Protein AF-0000000067926222 (afdb_homodimer)

Solvent-accessible surface area (backbone atoms only — not comparable to full-atom values): 12318 Å² total; per-residue (Å²): 125,58,79,49,46,72,75,49,50,73,70,34,47,53,42,50,49,52,42,51,52,51,22,50,51,43,49,44,49,51,50,52,52,50,48,45,52,52,56,71,64,53,84,52,66,70,44,55,55,51,48,37,50,48,46,52,51,50,50,52,51,51,60,65,52,65,48,90,44,66,83,38,38,52,60,31,52,25,52,35,35,74,71,66,44,40,59,73,77,63,50,68,73,45,55,70,68,57,55,48,52,22,50,51,50,44,54,58,52,72,74,95,125,58,79,50,46,72,74,49,50,75,71,33,47,51,41,50,50,53,41,50,53,51,21,50,50,45,50,45,50,51,49,51,53,49,48,46,51,53,57,71,65,52,83,52,67,68,46,55,55,52,50,39,49,48,46,52,50,50,51,51,50,50,59,65,54,66,48,93,43,67,81,39,38,55,60,32,51,25,50,32,35,72,73,67,44,39,60,72,77,64,50,68,75,43,54,69,70,58,54,48,52,24,51,51,50,42,56,57,52,70,72,96

Sequence (224 aa):
MSSNESRWSPSEKKIARRAFDAALEMALGKTMAELKSKTGAMTAPSDLWEIEDYLRQQRRKIDQLFDYRYSQLIVVFGALIQEGYLDESQLSGLSDDKRAEIRHFLAWHAEAMSSNESRWSPSEKKIARRAFDAALEMALGKTMAELKSKTGAMTAPSDLWEIEDYLRQQRRKIDQLFDYRYSQLIVVFGALIQEGYLDESQLSGLSDDKRAEIRHFLAWHAEA

pLDDT: mean 94.14, std 8.54, range [50.81, 98.69]

InterPro domains:
  IPR041601 Fluorescence recovery protein [PF18032] (8-103)
  IPR053747 Fluorescence Recovery Regulator [G3DSA:6.10.140.1840] (1-107)

Structure (mmCIF, N/CA/C/O backbone):
data_AF-0000000067926222-model_v1
#
loop_
_entity.id
_entity.type
_entity.pdbx_description
1 polymer 'Fluorescence recovery protein (RFP)'
#
loop_
_atom_site.group_PDB
_atom_site.id
_atom_site.type_symbol
_atom_site.label_atom_id
_atom_site.label_alt_id
_atom_site.label_comp_id
_atom_site.label_asym_id
_atom_site.label_entity_id
_atom_site.label_seq_id
_atom_site.pdbx_PDB_ins_code
_atom_site.Cartn_x
_atom_site.Cartn_y
_atom_site.Cartn_z
_atom_site.occupancy
_atom_site.B_iso_or_equiv
_atom_site.auth_seq_id
_atom_site.auth_comp_id
_atom_site.auth_asym_id
_atom_site.auth_atom_id
_atom_site.pdbx_PDB_model_num
ATOM 1 N N . MET A 1 1 ? -12.344 -36.594 -3.92 1 50.81 1 MET A N 1
ATOM 2 C CA . MET A 1 1 ? -11.578 -35.969 -4.98 1 50.81 1 MET A CA 1
ATOM 3 C C . MET A 1 1 ? -12.492 -35.344 -6.016 1 50.81 1 MET A C 1
ATOM 5 O O . MET A 1 1 ? -13.406 -35.969 -6.527 1 50.81 1 MET A O 1
ATOM 9 N N . SER A 1 2 ? -12.484 -33.906 -6.047 1 62.31 2 SER A N 1
ATOM 10 C CA . SER A 1 2 ? -13.398 -33.281 -6.996 1 62.31 2 SER A CA 1
ATOM 11 C C . SER A 1 2 ? -13.109 -33.75 -8.422 1 62.31 2 SER A C 1
ATOM 13 O O . SER A 1 2 ? -12.008 -34.188 -8.727 1 62.31 2 SER A O 1
ATOM 15 N N . SER A 1 3 ? -14.117 -33.906 -9.133 1 69.56 3 SER A N 1
ATOM 16 C CA . SER A 1 3 ? -14.062 -34.344 -10.531 1 69.56 3 SER A CA 1
ATOM 17 C C . SER A 1 3 ? -12.867 -33.719 -11.25 1 69.56 3 SER A C 1
ATOM 19 O O . SER A 1 3 ? -12.211 -34.375 -12.062 1 69.56 3 SER A O 1
ATOM 21 N N . ASN A 1 4 ? -12.469 -32.562 -10.953 1 74.69 4 ASN A N 1
ATOM 22 C CA . ASN A 1 4 ? -11.328 -31.906 -11.586 1 74.69 4 ASN A CA 1
ATOM 23 C C . ASN A 1 4 ? -10.008 -32.469 -11.062 1 74.69 4 ASN A C 1
ATOM 25 O O . ASN A 1 4 ? -9.031 -32.562 -11.812 1 74.69 4 ASN A O 1
ATOM 29 N N . GLU A 1 5 ? -10.023 -32.906 -9.852 1 81.19 5 GLU A N 1
ATOM 30 C CA . GLU A 1 5 ? -8.82 -33.469 -9.242 1 81.19 5 GLU A CA 1
ATOM 31 C C . GLU A 1 5 ? -8.461 -34.812 -9.867 1 81.19 5 GLU A C 1
ATOM 33 O O . GLU A 1 5 ? -7.285 -35.156 -9.93 1 81.19 5 GLU A O 1
ATOM 38 N N . SER A 1 6 ? -9.492 -35.469 -10.305 1 82.38 6 SER A N 1
ATOM 39 C CA . SER A 1 6 ? -9.281 -36.781 -10.891 1 82.38 6 SER A CA 1
ATOM 40 C C . SER A 1 6 ? -8.531 -36.688 -12.219 1 82.38 6 SER A C 1
ATOM 42 O O . SER A 1 6 ? -7.918 -37.656 -12.664 1 82.38 6 SER A O 1
ATOM 44 N N . ARG A 1 7 ? -8.43 -35.5 -12.711 1 89.12 7 ARG A N 1
ATOM 45 C CA . ARG A 1 7 ? -7.781 -35.281 -14 1 89.12 7 ARG A CA 1
ATOM 46 C C . ARG A 1 7 ? -6.273 -35.156 -13.836 1 89.12 7 ARG A C 1
ATOM 48 O O . ARG A 1 7 ? -5.531 -35.188 -14.82 1 89.12 7 ARG A O 1
ATOM 55 N N . TRP A 1 8 ? -5.824 -35.156 -12.609 1 95.44 8 TRP A N 1
ATOM 56 C CA . TRP A 1 8 ? -4.406 -34.938 -12.344 1 95.44 8 TRP A CA 1
ATOM 57 C C . TRP A 1 8 ? -3.793 -36.125 -11.625 1 95.44 8 TRP A C 1
ATOM 59 O O . TRP A 1 8 ? -4.191 -36.438 -10.5 1 95.44 8 TRP A O 1
ATOM 69 N N . SER A 1 9 ? -2.799 -36.781 -12.258 1 95.5 9 SER A N 1
ATOM 70 C CA . SER A 1 9 ? -2.092 -37.875 -11.625 1 95.5 9 SER A CA 1
ATOM 71 C C . SER A 1 9 ? -1.199 -37.375 -10.492 1 95.5 9 SER A C 1
ATOM 73 O O . SER A 1 9 ? -0.903 -36.188 -10.398 1 95.5 9 SER A O 1
ATOM 75 N N . PRO A 1 10 ? -0.801 -38.281 -9.594 1 96.31 10 PRO A N 1
ATOM 76 C CA . PRO A 1 10 ? 0.088 -37.875 -8.508 1 96.31 10 PRO A CA 1
ATOM 77 C C . PRO A 1 10 ? 1.363 -37.219 -9.016 1 96.31 10 PRO A C 1
ATOM 79 O O . PRO A 1 10 ? 1.816 -36.219 -8.438 1 96.31 10 PRO A O 1
ATOM 82 N N . SER A 1 11 ? 1.91 -37.781 -10.07 1 96.81 11 SER A N 1
ATOM 83 C CA . SER A 1 11 ? 3.121 -37.219 -10.641 1 96.81 11 SER A CA 1
ATOM 84 C C . SER A 1 11 ? 2.857 -35.812 -11.195 1 96.81 11 SER A C 1
ATOM 86 O O . SER A 1 11 ? 3.67 -34.906 -11.016 1 96.81 11 SER A O 1
ATOM 88 N N . GLU A 1 12 ? 1.719 -35.594 -11.82 1 97.75 12 GLU A N 1
ATOM 89 C CA . GLU A 1 12 ? 1.367 -34.281 -12.375 1 97.75 12 GLU A CA 1
ATOM 90 C C . GLU A 1 12 ? 1.116 -33.25 -11.273 1 97.75 12 GLU A C 1
ATOM 92 O O . GLU A 1 12 ? 1.479 -32.094 -11.406 1 97.75 12 GLU A O 1
ATOM 97 N N . LYS A 1 13 ? 0.512 -33.719 -10.242 1 97 13 LYS A N 1
ATOM 98 C CA . LYS A 1 13 ? 0.27 -32.844 -9.109 1 97 13 LYS A CA 1
ATOM 99 C C . LYS A 1 13 ? 1.58 -32.312 -8.531 1 97 13 LYS A C 1
ATOM 101 O O . LYS A 1 13 ? 1.68 -31.125 -8.188 1 97 13 LYS A O 1
ATOM 106 N N . LYS A 1 14 ? 2.531 -33.156 -8.461 1 97.62 14 LYS A N 1
ATOM 107 C CA . LYS A 1 14 ? 3.84 -32.75 -7.949 1 97.62 14 LYS A CA 1
ATOM 108 C C . LYS A 1 14 ? 4.5 -31.719 -8.859 1 97.62 14 LYS A C 1
ATOM 110 O O . LYS A 1 14 ? 5.051 -30.734 -8.391 1 97.62 14 LYS A O 1
ATOM 115 N N . ILE A 1 15 ? 4.41 -31.953 -10.102 1 97.81 15 ILE A N 1
ATOM 116 C CA . ILE A 1 15 ? 4.988 -31.047 -11.086 1 97.81 15 ILE A CA 1
ATOM 117 C C . ILE A 1 15 ? 4.266 -29.688 -11.031 1 97.81 15 ILE A C 1
ATOM 119 O O . ILE A 1 15 ? 4.902 -28.641 -11.039 1 97.81 15 ILE A O 1
ATOM 123 N N . ALA A 1 16 ? 2.936 -29.766 -11.016 1 97.81 16 ALA A N 1
ATOM 124 C CA . ALA A 1 16 ? 2.125 -28.547 -10.984 1 97.81 16 ALA A CA 1
ATOM 125 C C . ALA A 1 16 ? 2.451 -27.703 -9.766 1 97.81 16 ALA A C 1
ATOM 127 O O . ALA A 1 16 ? 2.635 -26.484 -9.875 1 97.81 16 ALA A O 1
ATOM 128 N N . ARG A 1 17 ? 2.506 -28.375 -8.641 1 98 17 ARG A N 1
ATOM 129 C CA . ARG A 1 17 ? 2.805 -27.672 -7.395 1 98 17 ARG A CA 1
ATOM 130 C C . ARG A 1 17 ? 4.18 -27.016 -7.449 1 98 17 ARG A C 1
ATOM 132 O O . ARG A 1 17 ? 4.336 -25.859 -7.074 1 98 17 ARG A O 1
ATOM 139 N N . ARG A 1 18 ? 5.156 -27.734 -7.902 1 98.19 18 ARG A N 1
ATOM 140 C CA . ARG A 1 18 ? 6.512 -27.203 -8.008 1 98.19 18 ARG A CA 1
ATOM 141 C C . ARG A 1 18 ? 6.555 -25.984 -8.93 1 98.19 18 ARG A C 1
ATOM 143 O O . ARG A 1 18 ? 7.168 -24.969 -8.602 1 98.19 18 ARG A O 1
ATOM 150 N N . ALA A 1 19 ? 5.891 -26.109 -10.055 1 98.5 19 ALA A N 1
ATOM 151 C CA . ALA A 1 19 ? 5.855 -25.016 -11.023 1 98.5 19 ALA A CA 1
ATOM 152 C C . ALA A 1 19 ? 5.141 -23.797 -10.445 1 98.5 19 ALA A C 1
ATOM 154 O O . ALA A 1 19 ? 5.602 -22.672 -10.602 1 98.5 19 ALA A O 1
ATOM 155 N N . PHE A 1 20 ? 4.035 -24.109 -9.781 1 98.56 20 PHE A N 1
ATOM 156 C CA . PHE A 1 20 ? 3.242 -23.062 -9.141 1 98.56 20 PHE A CA 1
ATOM 157 C C . PHE A 1 20 ? 4.066 -22.312 -8.109 1 98.56 20 PHE A C 1
ATOM 159 O O . PHE A 1 20 ? 4.156 -21.094 -8.141 1 98.56 20 PHE A O 1
ATOM 166 N N . ASP A 1 21 ? 4.723 -23.031 -7.254 1 98.19 21 ASP A N 1
ATOM 167 C CA . ASP A 1 21 ? 5.504 -22.438 -6.172 1 98.19 21 ASP A CA 1
ATOM 168 C C . ASP A 1 21 ? 6.691 -21.656 -6.719 1 98.19 21 ASP A C 1
ATOM 170 O O . ASP A 1 21 ? 7 -20.562 -6.223 1 98.19 21 ASP A O 1
ATOM 174 N N . ALA A 1 22 ? 7.289 -22.188 -7.695 1 98.19 22 ALA A N 1
ATOM 175 C CA . ALA A 1 22 ? 8.43 -21.516 -8.305 1 98.19 22 ALA A CA 1
ATOM 176 C C . ALA A 1 22 ? 8.008 -20.219 -8.969 1 98.19 22 ALA A C 1
ATOM 178 O O . ALA A 1 22 ? 8.719 -19.203 -8.883 1 98.19 22 ALA A O 1
ATOM 179 N N . ALA A 1 23 ? 6.883 -20.266 -9.625 1 98.69 23 ALA A N 1
ATOM 180 C CA . ALA A 1 23 ? 6.363 -19.062 -10.266 1 98.69 23 ALA A CA 1
ATOM 181 C C . ALA A 1 23 ? 6.02 -17.984 -9.234 1 98.69 23 ALA A C 1
ATOM 183 O O . ALA A 1 23 ? 6.273 -16.797 -9.453 1 98.69 23 ALA A O 1
ATOM 184 N N . LEU A 1 24 ? 5.438 -18.406 -8.172 1 98.31 24 LEU A N 1
ATOM 185 C CA . LEU A 1 24 ? 5.102 -17.469 -7.105 1 98.31 24 LEU A CA 1
ATOM 186 C C . LEU A 1 24 ? 6.355 -16.828 -6.535 1 98.31 24 LEU A C 1
ATOM 188 O O . LEU A 1 24 ? 6.395 -15.609 -6.332 1 98.31 24 LEU A O 1
ATOM 192 N N . GLU A 1 25 ? 7.352 -17.641 -6.324 1 97.12 25 GLU A N 1
ATOM 193 C CA . GLU A 1 25 ? 8.625 -17.125 -5.828 1 97.12 25 GLU A CA 1
ATOM 194 C C . GLU A 1 25 ? 9.219 -16.109 -6.805 1 97.12 25 GLU A C 1
ATOM 196 O O . GLU A 1 25 ? 9.75 -15.078 -6.391 1 97.12 25 GLU A O 1
ATOM 201 N N . MET A 1 26 ? 9.109 -16.453 -7.984 1 97.81 26 MET A N 1
ATOM 202 C CA . MET A 1 26 ? 9.617 -15.547 -9.016 1 97.81 26 MET A CA 1
ATOM 203 C C . MET A 1 26 ? 8.836 -14.234 -9.023 1 97.81 26 MET A C 1
ATOM 205 O O . MET A 1 26 ? 9.422 -13.156 -9.07 1 97.81 26 MET A O 1
ATOM 209 N N . ALA A 1 27 ? 7.539 -14.305 -8.984 1 98.25 27 ALA A N 1
ATOM 210 C CA . ALA A 1 27 ? 6.688 -13.117 -8.984 1 98.25 27 ALA A CA 1
ATOM 211 C C . ALA A 1 27 ? 6.988 -12.219 -7.789 1 98.25 27 ALA A C 1
ATOM 213 O O . ALA A 1 27 ? 7.137 -11.008 -7.941 1 98.25 27 ALA A O 1
ATOM 214 N N . LEU A 1 28 ? 7.141 -12.797 -6.648 1 98.19 28 LEU A N 1
ATOM 215 C CA . LEU A 1 28 ? 7.43 -12.055 -5.43 1 98.19 28 LEU A CA 1
ATOM 216 C C . LEU A 1 28 ? 8.836 -11.469 -5.469 1 98.19 28 LEU A C 1
ATOM 218 O O . LEU A 1 28 ? 9.062 -10.344 -5.02 1 98.19 28 LEU A O 1
ATOM 222 N N . GLY A 1 29 ? 9.727 -12.281 -5.988 1 97 29 GLY A N 1
ATOM 223 C CA . GLY A 1 29 ? 11.078 -11.773 -6.152 1 97 29 GLY A CA 1
ATOM 224 C C . GLY A 1 29 ? 11.148 -10.555 -7.047 1 97 29 GLY A C 1
ATOM 225 O O . GLY A 1 29 ? 11.844 -9.578 -6.727 1 97 29 GLY A O 1
ATOM 226 N N . LYS A 1 30 ? 10.445 -10.617 -8.117 1 97.5 30 LYS A N 1
ATOM 227 C CA . LYS A 1 30 ? 10.398 -9.477 -9.031 1 97.5 30 LYS A CA 1
ATOM 228 C C . LYS A 1 30 ? 9.773 -8.258 -8.352 1 97.5 30 LYS A C 1
ATOM 230 O O . LYS A 1 30 ? 10.242 -7.133 -8.531 1 97.5 30 LYS A O 1
ATOM 235 N N . THR A 1 31 ? 8.766 -8.5 -7.629 1 98.19 31 THR A N 1
ATOM 236 C CA . THR A 1 31 ? 8.102 -7.422 -6.902 1 98.19 31 THR A CA 1
ATOM 237 C C . THR A 1 31 ? 9.047 -6.789 -5.891 1 98.19 31 THR A C 1
ATOM 239 O O . THR A 1 31 ? 9.125 -5.562 -5.781 1 98.19 31 THR A O 1
ATOM 242 N N . MET A 1 32 ? 9.789 -7.59 -5.176 1 98 32 MET A N 1
ATOM 243 C CA . MET A 1 32 ? 10.75 -7.094 -4.191 1 98 32 MET A CA 1
ATOM 244 C C . MET A 1 32 ? 11.844 -6.266 -4.863 1 98 32 MET A C 1
ATOM 246 O O . MET A 1 32 ? 12.211 -5.203 -4.367 1 98 32 MET A O 1
ATOM 250 N N . ALA A 1 33 ? 12.289 -6.762 -5.93 1 96.94 33 ALA A N 1
ATOM 251 C CA . ALA A 1 33 ? 13.336 -6.047 -6.656 1 96.94 33 ALA A CA 1
ATOM 252 C C . ALA A 1 33 ? 12.844 -4.684 -7.137 1 96.94 33 ALA A C 1
ATOM 254 O O . ALA A 1 33 ? 13.539 -3.68 -7 1 96.94 33 ALA A O 1
ATOM 255 N N . GLU A 1 34 ? 11.656 -4.691 -7.676 1 97.75 34 GLU A N 1
ATOM 256 C CA . GLU A 1 34 ? 11.086 -3.438 -8.164 1 97.75 34 GLU A CA 1
ATOM 257 C C . GLU A 1 34 ? 10.828 -2.467 -7.016 1 97.75 34 GLU A C 1
ATOM 259 O O . GLU A 1 34 ? 11.055 -1.262 -7.152 1 97.75 34 GLU A O 1
ATOM 264 N N . LEU A 1 35 ? 10.328 -2.945 -5.918 1 98.31 35 LEU A N 1
ATOM 265 C CA . LEU A 1 35 ? 10.133 -2.102 -4.742 1 98.31 35 LEU A CA 1
ATOM 266 C C . LEU A 1 35 ? 11.445 -1.46 -4.309 1 98.31 35 LEU A C 1
ATOM 268 O O . LEU A 1 35 ? 11.484 -0.26 -4.027 1 98.31 35 LEU A O 1
ATOM 272 N N . LYS A 1 36 ? 12.453 -2.246 -4.25 1 96.88 36 LYS A N 1
ATOM 273 C CA . LYS A 1 36 ? 13.766 -1.723 -3.857 1 96.88 36 LYS A CA 1
ATOM 274 C C . LYS A 1 36 ? 14.227 -0.635 -4.82 1 96.88 36 LYS A C 1
ATOM 276 O O . LYS A 1 36 ? 14.734 0.406 -4.391 1 96.88 36 LYS A O 1
ATOM 281 N N . SER A 1 37 ? 14.039 -0.907 -6.023 1 97.44 37 SER A N 1
ATOM 282 C CA . SER A 1 37 ? 14.422 0.07 -7.039 1 97.44 37 SER A CA 1
ATOM 283 C C . SER A 1 37 ? 13.641 1.368 -6.879 1 97.44 37 SER A C 1
ATOM 285 O O . SER A 1 37 ? 14.219 2.455 -6.871 1 97.44 37 SER A O 1
ATOM 287 N N . LYS A 1 38 ? 12.352 1.229 -6.754 1 97.5 38 LYS A N 1
ATOM 288 C CA . LYS A 1 38 ? 11.484 2.4 -6.617 1 97.5 38 LYS A CA 1
ATOM 289 C C . LYS A 1 38 ? 11.82 3.184 -5.352 1 97.5 38 LYS A C 1
ATOM 291 O O . LYS A 1 38 ? 11.883 4.414 -5.375 1 97.5 38 LYS A O 1
ATOM 296 N N . THR A 1 39 ? 11.969 2.467 -4.242 1 97.69 39 THR A N 1
ATOM 297 C CA . THR A 1 39 ? 12.289 3.119 -2.979 1 97.69 39 THR A CA 1
ATOM 298 C C . THR A 1 39 ? 13.648 3.801 -3.055 1 97.69 39 THR A C 1
ATOM 300 O O . THR A 1 39 ? 13.844 4.883 -2.494 1 97.69 39 THR A O 1
ATOM 303 N N . GLY A 1 40 ? 14.602 3.188 -3.691 1 95.81 40 GLY A N 1
ATOM 304 C CA . GLY A 1 40 ? 15.922 3.775 -3.865 1 95.81 40 GLY A CA 1
ATOM 305 C C . GLY A 1 40 ? 15.906 5.051 -4.684 1 95.81 40 GLY A C 1
ATOM 306 O O . GLY A 1 40 ? 16.734 5.941 -4.473 1 95.81 40 GLY A O 1
ATOM 307 N N . ALA A 1 41 ? 14.953 5.188 -5.566 1 96 41 ALA A N 1
ATOM 308 C CA . ALA A 1 41 ? 14.883 6.324 -6.477 1 96 41 ALA A CA 1
ATOM 309 C C . ALA A 1 41 ? 13.969 7.414 -5.918 1 96 41 ALA A C 1
ATOM 311 O O . ALA A 1 41 ? 13.852 8.492 -6.504 1 96 41 ALA A O 1
ATOM 312 N N . MET A 1 42 ? 13.383 7.078 -4.848 1 96.38 42 MET A N 1
ATOM 313 C CA . MET A 1 42 ? 12.398 7.988 -4.254 1 96.38 42 MET A CA 1
ATOM 314 C C . MET A 1 42 ? 13.047 9.32 -3.9 1 96.38 42 MET A C 1
ATOM 316 O O . MET A 1 42 ? 14.102 9.359 -3.262 1 96.38 42 MET A O 1
ATOM 320 N N . THR A 1 43 ? 12.383 10.508 -4.367 1 93.62 43 THR A N 1
ATOM 321 C CA . THR A 1 43 ? 12.938 11.828 -4.086 1 93.62 43 THR A CA 1
ATOM 322 C C . THR A 1 43 ? 11.867 12.742 -3.49 1 93.62 43 THR A C 1
ATOM 324 O O . THR A 1 43 ? 12.188 13.766 -2.879 1 93.62 43 THR A O 1
ATOM 327 N N . ALA A 1 44 ? 10.586 12.336 -3.752 1 93.75 44 ALA A N 1
ATOM 328 C CA . ALA A 1 44 ? 9.508 13.203 -3.299 1 93.75 44 ALA A CA 1
ATOM 329 C C . ALA A 1 44 ? 8.406 12.398 -2.609 1 93.75 44 ALA A C 1
ATOM 331 O O . ALA A 1 44 ? 8.266 11.195 -2.852 1 93.75 44 ALA A O 1
ATOM 332 N N . PRO A 1 45 ? 7.559 13.023 -1.84 1 89.88 45 PRO A N 1
ATOM 333 C CA . PRO A 1 45 ? 6.465 12.344 -1.139 1 89.88 45 PRO A CA 1
ATOM 334 C C . PRO A 1 45 ? 5.465 11.703 -2.092 1 89.88 45 PRO A C 1
ATOM 336 O O . PRO A 1 45 ? 4.832 10.695 -1.743 1 89.88 45 PRO A O 1
ATOM 339 N N . SER A 1 46 ? 5.32 12.32 -3.215 1 93.12 46 SER A N 1
ATOM 340 C CA . SER A 1 46 ? 4.418 11.727 -4.195 1 93.12 46 SER A CA 1
ATOM 341 C C . SER A 1 46 ? 4.852 10.305 -4.551 1 93.12 46 SER A C 1
ATOM 343 O O . SER A 1 46 ? 4.016 9.453 -4.844 1 93.12 46 SER A O 1
ATOM 345 N N . ASP A 1 47 ? 6.117 10.047 -4.449 1 96.12 47 ASP A N 1
ATOM 346 C CA . ASP A 1 47 ? 6.652 8.719 -4.742 1 96.12 47 ASP A CA 1
ATOM 347 C C . ASP A 1 47 ? 6.152 7.691 -3.732 1 96.12 47 ASP A C 1
ATOM 349 O O . ASP A 1 47 ? 5.945 6.527 -4.078 1 96.12 47 ASP A O 1
ATOM 353 N N . LEU A 1 48 ? 5.875 8.164 -2.531 1 96.81 48 LEU A N 1
ATOM 354 C CA . LEU A 1 48 ? 5.395 7.277 -1.48 1 96.81 48 LEU A CA 1
ATOM 355 C C . LEU A 1 48 ? 4.086 6.609 -1.889 1 96.81 48 LEU A C 1
ATOM 357 O O . LEU A 1 48 ? 3.938 5.391 -1.767 1 96.81 48 LEU A O 1
ATOM 361 N N . TRP A 1 49 ? 3.234 7.453 -2.514 1 96.5 49 TRP A N 1
ATOM 362 C CA . TRP A 1 49 ? 1.889 6.953 -2.773 1 96.5 49 TRP A CA 1
ATOM 363 C C . TRP A 1 49 ? 1.846 6.16 -4.074 1 96.5 49 TRP A C 1
ATOM 365 O O . TRP A 1 49 ? 1.056 5.223 -4.211 1 96.5 49 TRP A O 1
ATOM 375 N N . GLU A 1 50 ? 2.787 6.535 -4.938 1 97.38 50 GLU A N 1
ATOM 376 C CA . GLU A 1 50 ? 2.941 5.707 -6.129 1 97.38 50 GLU A CA 1
ATOM 377 C C . GLU A 1 50 ? 3.416 4.301 -5.766 1 97.38 50 GLU A C 1
ATOM 379 O O . GLU A 1 50 ? 2.965 3.316 -6.355 1 97.38 50 GLU A O 1
ATOM 384 N N . ILE A 1 51 ? 4.32 4.246 -4.812 1 98.31 51 ILE A N 1
ATOM 385 C CA . ILE A 1 51 ? 4.836 2.961 -4.348 1 98.31 51 ILE A CA 1
ATOM 386 C C . ILE A 1 51 ? 3.721 2.174 -3.664 1 98.31 51 ILE A C 1
ATOM 388 O O . ILE A 1 51 ? 3.566 0.972 -3.898 1 98.31 51 ILE A O 1
ATOM 392 N N . GLU A 1 52 ? 2.975 2.807 -2.807 1 98.19 52 GLU A N 1
ATOM 393 C CA . GLU A 1 52 ? 1.844 2.137 -2.172 1 98.19 52 GLU A CA 1
ATOM 394 C C . GLU A 1 52 ? 0.874 1.586 -3.213 1 98.19 52 GLU A C 1
ATOM 396 O O . GLU A 1 52 ? 0.42 0.445 -3.105 1 98.19 52 GLU A O 1
ATOM 401 N N . ASP A 1 53 ? 0.566 2.418 -4.203 1 97.69 53 ASP A N 1
ATOM 402 C CA . ASP A 1 53 ? -0.327 2.002 -5.281 1 97.69 53 ASP A CA 1
ATOM 403 C C . ASP A 1 53 ? 0.241 0.797 -6.027 1 97.69 53 ASP A C 1
ATOM 405 O O . ASP A 1 53 ? -0.489 -0.145 -6.344 1 97.69 53 ASP A O 1
ATOM 409 N N . TYR A 1 54 ? 1.464 0.923 -6.32 1 98.44 54 TYR A N 1
ATOM 410 C CA . TYR A 1 54 ? 2.15 -0.167 -7.004 1 98.44 54 TYR A CA 1
ATOM 411 C C . TYR A 1 54 ? 2.02 -1.469 -6.219 1 98.44 54 TYR A C 1
ATOM 413 O O . TYR A 1 54 ? 1.647 -2.502 -6.781 1 98.44 54 TYR A O 1
ATOM 421 N N . LEU A 1 55 ? 2.346 -1.429 -4.969 1 98.38 55 LEU A N 1
ATOM 422 C CA . LEU A 1 55 ? 2.295 -2.633 -4.145 1 98.38 55 LEU A CA 1
ATOM 423 C C . LEU A 1 55 ? 0.872 -3.17 -4.055 1 98.38 55 LEU A C 1
ATOM 425 O O . LEU A 1 55 ? 0.658 -4.383 -4.105 1 98.38 55 LEU A O 1
ATOM 429 N N . ARG A 1 56 ? -0.096 -2.307 -3.938 1 97.81 56 ARG A N 1
ATOM 430 C CA . ARG A 1 56 ? -1.497 -2.715 -3.902 1 97.81 56 ARG A CA 1
ATOM 431 C C . ARG A 1 56 ? -1.886 -3.449 -5.18 1 97.81 56 ARG A C 1
ATOM 433 O O . ARG A 1 56 ? -2.541 -4.492 -5.125 1 97.81 56 ARG A O 1
ATOM 440 N N . GLN A 1 57 ? -1.456 -2.861 -6.281 1 98.12 57 GLN A N 1
ATOM 441 C CA . GLN A 1 57 ? -1.745 -3.482 -7.57 1 98.12 57 GLN A CA 1
ATOM 442 C C . GLN A 1 57 ? -1.061 -4.84 -7.691 1 98.12 57 GLN A C 1
ATOM 444 O O . GLN A 1 57 ? -1.664 -5.805 -8.164 1 98.12 57 GLN A O 1
ATOM 449 N N . GLN A 1 58 ? 0.196 -4.852 -7.273 1 97.75 58 GLN A N 1
ATOM 450 C CA . GLN A 1 58 ? 0.919 -6.117 -7.348 1 97.75 58 GLN A CA 1
ATOM 451 C C . GLN A 1 58 ? 0.27 -7.176 -6.465 1 97.75 58 GLN A C 1
ATOM 453 O O . GLN A 1 58 ? 0.153 -8.336 -6.859 1 97.75 58 GLN A O 1
ATOM 458 N N . ARG A 1 59 ? -0.168 -6.809 -5.324 1 97.19 59 ARG A N 1
ATOM 459 C CA . ARG A 1 59 ? -0.846 -7.75 -4.434 1 97.19 59 ARG A CA 1
ATOM 460 C C . ARG A 1 59 ? -2.107 -8.305 -5.086 1 97.19 59 ARG A C 1
ATOM 462 O O . ARG A 1 59 ? -2.336 -9.516 -5.074 1 97.19 59 ARG A O 1
ATOM 469 N N . ARG A 1 60 ? -2.904 -7.438 -5.676 1 97.19 60 ARG A N 1
ATOM 470 C CA . ARG A 1 60 ? -4.125 -7.855 -6.359 1 97.19 60 ARG A CA 1
ATOM 471 C C . ARG A 1 60 ? -3.807 -8.797 -7.52 1 97.19 60 ARG A C 1
ATOM 473 O O . ARG A 1 60 ? -4.449 -9.836 -7.676 1 97.19 60 ARG A O 1
ATOM 480 N N . LYS A 1 61 ? -2.873 -8.391 -8.312 1 97.69 61 LYS A N 1
ATOM 481 C CA . LYS A 1 61 ? -2.473 -9.195 -9.461 1 97.69 61 LYS A CA 1
ATOM 482 C C . LYS A 1 61 ? -2.027 -10.586 -9.039 1 97.69 61 LYS A C 1
ATOM 484 O O . LYS A 1 61 ? -2.451 -11.586 -9.625 1 97.69 61 LYS A O 1
ATOM 489 N N . ILE A 1 62 ? -1.171 -10.664 -8.039 1 97.62 62 ILE A N 1
ATOM 490 C CA . ILE A 1 62 ? -0.637 -11.938 -7.57 1 97.62 62 ILE A CA 1
ATOM 491 C C . ILE A 1 62 ? -1.764 -12.781 -6.984 1 97.62 62 ILE A C 1
ATOM 493 O O . ILE A 1 62 ? -1.869 -13.977 -7.281 1 97.62 62 ILE A O 1
ATOM 497 N N . ASP A 1 63 ? -2.674 -12.172 -6.262 1 96.12 63 ASP A N 1
ATOM 498 C CA . ASP A 1 63 ? -3.822 -12.875 -5.695 1 96.12 63 ASP A CA 1
ATOM 499 C C . ASP A 1 63 ? -4.707 -13.453 -6.797 1 96.12 63 ASP A C 1
ATOM 501 O O . ASP A 1 63 ? -5.234 -14.555 -6.66 1 96.12 63 ASP A O 1
ATOM 505 N N . GLN A 1 64 ? -4.82 -12.711 -7.762 1 96.5 64 GLN A N 1
ATOM 506 C CA . GLN A 1 64 ? -5.695 -13.109 -8.859 1 96.5 64 GLN A CA 1
ATOM 507 C C . GLN A 1 64 ? -5.055 -14.195 -9.711 1 96.5 64 GLN A C 1
ATOM 509 O O . GLN A 1 64 ? -5.734 -15.125 -10.156 1 96.5 64 GLN A O 1
ATOM 514 N N . LEU A 1 65 ? -3.807 -14.086 -9.867 1 97.44 65 LEU A N 1
ATOM 515 C CA . LEU A 1 65 ? -3.105 -14.977 -10.781 1 97.44 65 LEU A CA 1
ATOM 516 C C . LEU A 1 65 ? -2.885 -16.344 -10.141 1 97.44 65 LEU A C 1
ATOM 518 O O . LEU A 1 65 ? -2.873 -17.359 -10.836 1 97.44 65 LEU A O 1
ATOM 522 N N . PHE A 1 66 ? -2.703 -16.344 -8.844 1 98.06 66 PHE A N 1
ATOM 523 C CA . PHE A 1 66 ? -2.242 -17.578 -8.203 1 98.06 66 PHE A CA 1
ATOM 524 C C . PHE A 1 66 ? -3.387 -18.266 -7.477 1 98.06 66 PHE A C 1
ATOM 526 O O . PHE A 1 66 ? -3.451 -18.25 -6.246 1 98.06 66 PHE A O 1
ATOM 533 N N . ASP A 1 67 ? -4.168 -18.906 -8.266 1 97 67 ASP A N 1
ATOM 534 C CA . ASP A 1 67 ? -5.281 -19.75 -7.809 1 97 67 ASP A CA 1
ATOM 535 C C . ASP A 1 67 ? -4.984 -21.219 -8.023 1 97 67 ASP A C 1
ATOM 537 O O . ASP A 1 67 ? -5.156 -21.75 -9.133 1 97 67 ASP A O 1
ATOM 541 N N . TYR A 1 68 ? -4.68 -21.953 -6.906 1 95.69 68 TYR A N 1
ATOM 542 C CA . TYR A 1 68 ? -4.227 -23.328 -7.082 1 95.69 68 TYR A CA 1
ATOM 543 C C . TYR A 1 68 ? -5.395 -24.297 -7.004 1 95.69 68 TYR A C 1
ATOM 545 O O . TYR A 1 68 ? -5.312 -25.328 -6.324 1 95.69 68 TYR A O 1
ATOM 553 N N . ARG A 1 69 ? -6.508 -24.078 -7.504 1 95.44 69 ARG A N 1
ATOM 554 C CA . ARG A 1 69 ? -7.547 -25.094 -7.707 1 95.44 69 ARG A CA 1
ATOM 555 C C . ARG A 1 69 ? -7.309 -25.859 -9 1 95.44 69 ARG A C 1
ATOM 557 O O . ARG A 1 69 ? -6.965 -25.281 -10.031 1 95.44 69 ARG A O 1
ATOM 564 N N . TYR A 1 70 ? -7.445 -27.141 -8.961 1 94.94 70 TYR A N 1
ATOM 565 C CA . TYR A 1 70 ? -7.125 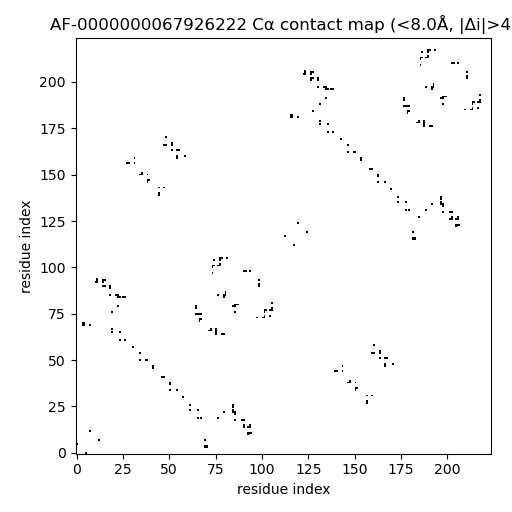-27.984 -10.102 1 94.94 70 TYR A CA 1
ATOM 566 C C . TYR A 1 70 ? -7.961 -27.609 -11.32 1 94.94 70 TYR A C 1
ATOM 568 O O . TYR A 1 70 ? -7.496 -27.703 -12.461 1 94.94 70 TYR A O 1
ATOM 576 N N . SER A 1 71 ? -9.148 -27.125 -11.102 1 93.88 71 SER A N 1
ATOM 577 C CA . SER A 1 71 ? -10.039 -26.75 -12.188 1 93.88 71 SER A CA 1
ATOM 578 C C . SER A 1 71 ? -9.555 -25.484 -12.883 1 93.88 71 SER A C 1
ATOM 580 O O . SER A 1 71 ? -9.984 -25.172 -14 1 93.88 71 SER A O 1
ATOM 582 N N . GLN A 1 72 ? -8.586 -24.766 -12.242 1 95.94 72 GLN A N 1
ATOM 583 C CA . GLN A 1 72 ? -8.141 -23.469 -12.75 1 95.94 72 GLN A CA 1
ATOM 584 C C . GLN A 1 72 ? -6.715 -23.547 -13.281 1 95.94 72 GLN A C 1
ATOM 586 O O . GLN A 1 72 ? -6.25 -22.625 -13.969 1 95.94 72 GLN A O 1
ATOM 591 N N . LEU A 1 73 ? -5.988 -24.609 -13.023 1 97 73 LEU A N 1
ATOM 592 C CA . LEU A 1 73 ? -4.535 -24.656 -13.117 1 97 73 LEU A CA 1
ATOM 593 C C . LEU A 1 73 ? -4.082 -24.484 -14.57 1 97 73 LEU A C 1
ATOM 595 O O . LEU A 1 73 ? -3.039 -23.891 -14.828 1 97 73 LEU A O 1
ATOM 599 N N . ILE A 1 74 ? -4.84 -24.984 -15.445 1 96.25 74 ILE A N 1
ATOM 600 C CA . ILE A 1 74 ? -4.477 -24.859 -16.859 1 96.25 74 ILE A CA 1
ATOM 601 C C . ILE A 1 74 ? -4.453 -23.391 -17.25 1 96.25 74 ILE A C 1
ATOM 603 O O . ILE A 1 74 ? -3.482 -22.922 -17.844 1 96.25 74 ILE A O 1
ATOM 607 N N . VAL A 1 75 ? -5.508 -22.672 -16.906 1 96.12 75 VAL A N 1
ATOM 608 C CA . VAL A 1 75 ? -5.613 -21.25 -17.203 1 96.12 75 VAL A CA 1
ATOM 609 C C . VAL A 1 75 ? -4.555 -20.484 -16.422 1 96.12 75 VAL A C 1
ATOM 611 O O . VAL A 1 75 ? -3.918 -19.578 -16.969 1 96.12 75 VAL A O 1
ATOM 614 N N . VAL A 1 76 ? -4.312 -20.844 -15.164 1 98 76 VAL A N 1
ATOM 615 C CA . VAL A 1 76 ? -3.316 -20.188 -14.32 1 98 76 VAL A CA 1
ATOM 616 C C . VAL A 1 76 ? -1.936 -20.328 -14.953 1 98 76 VAL A C 1
ATOM 618 O O . VAL A 1 76 ? -1.21 -19.344 -15.086 1 98 76 VAL A O 1
ATOM 621 N N . PHE A 1 77 ? -1.623 -21.547 -15.391 1 98.38 77 PHE A N 1
ATOM 622 C CA . PHE A 1 77 ? -0.308 -21.766 -15.977 1 98.38 77 PHE A CA 1
ATOM 623 C C . PHE A 1 77 ? -0.158 -20.969 -17.266 1 98.38 77 PHE A C 1
ATOM 625 O O . PHE A 1 77 ? 0.902 -20.391 -17.531 1 98.38 77 PHE A O 1
ATOM 632 N N . GLY A 1 78 ? -1.23 -20.922 -18.047 1 97.31 78 GLY A N 1
ATOM 633 C CA . GLY A 1 78 ? -1.194 -20.078 -19.234 1 97.31 78 GLY A CA 1
ATOM 634 C C . GLY A 1 78 ? -0.932 -18.625 -18.922 1 97.31 78 GLY A C 1
ATOM 635 O O . GLY A 1 78 ? -0.078 -18 -19.547 1 97.31 78 GLY A O 1
ATOM 636 N N . ALA A 1 79 ? -1.612 -18.109 -17.953 1 97.31 79 ALA A N 1
ATOM 637 C CA . ALA A 1 79 ? -1.475 -16.719 -17.562 1 97.31 79 ALA A CA 1
ATOM 638 C C . ALA A 1 79 ? -0.076 -16.438 -17.016 1 97.31 79 ALA A C 1
ATOM 640 O O . ALA A 1 79 ? 0.509 -15.391 -17.297 1 97.31 79 ALA A O 1
ATOM 641 N N . LEU A 1 80 ? 0.464 -17.344 -16.25 1 98.12 80 LEU A N 1
ATOM 642 C CA . LEU A 1 80 ? 1.782 -17.172 -15.656 1 98.12 80 LEU A CA 1
ATOM 643 C C . LEU A 1 80 ? 2.869 -17.172 -16.719 1 98.12 80 LEU A C 1
ATOM 645 O O . LEU A 1 80 ? 3.863 -16.453 -16.594 1 98.12 80 LEU A O 1
ATOM 649 N N . ILE A 1 81 ? 2.645 -17.953 -17.719 1 97.88 81 ILE A N 1
ATOM 650 C CA . ILE A 1 81 ? 3.584 -17.953 -18.844 1 97.88 81 ILE A CA 1
ATOM 651 C C . ILE A 1 81 ? 3.508 -16.625 -19.578 1 97.88 81 ILE A C 1
ATOM 653 O O . ILE A 1 81 ? 4.539 -16.031 -19.906 1 97.88 81 ILE A O 1
ATOM 657 N N . GLN A 1 82 ? 2.32 -16.172 -19.766 1 95.94 82 GLN A N 1
ATOM 658 C CA . GLN A 1 82 ? 2.123 -14.891 -20.453 1 95.94 82 GLN A CA 1
ATOM 659 C C . GLN A 1 82 ? 2.787 -13.75 -19.688 1 95.94 82 GLN A C 1
ATOM 661 O O . GLN A 1 82 ? 3.377 -12.852 -20.297 1 95.94 82 GLN A O 1
ATOM 666 N N . GLU A 1 83 ? 2.775 -13.812 -18.391 1 96.25 83 GLU A N 1
ATOM 667 C CA . GLU A 1 83 ? 3.324 -12.766 -17.547 1 96.25 83 GLU A CA 1
ATOM 668 C C . GLU A 1 83 ? 4.832 -12.93 -17.375 1 96.25 83 GLU A C 1
ATOM 670 O O . GLU A 1 83 ? 5.488 -12.07 -16.781 1 96.25 83 GLU A O 1
ATOM 675 N N . GLY A 1 84 ? 5.34 -14.039 -17.766 1 96.44 84 GLY A N 1
ATOM 676 C CA . GLY A 1 84 ? 6.773 -14.273 -17.734 1 96.44 84 GLY A CA 1
ATOM 677 C C . GLY A 1 84 ? 7.262 -14.859 -16.422 1 96.44 84 GLY A C 1
ATOM 678 O O . GLY A 1 84 ? 8.461 -14.828 -16.141 1 96.44 84 GLY A O 1
ATOM 679 N N . TYR A 1 85 ? 6.383 -15.445 -15.578 1 98.12 85 TYR A N 1
ATOM 680 C CA . TYR A 1 85 ? 6.77 -16.016 -14.289 1 98.12 85 TYR A CA 1
ATOM 681 C C . TYR A 1 85 ? 7.066 -17.5 -14.406 1 98.12 85 TYR A C 1
ATOM 683 O O . TYR A 1 85 ? 7.672 -18.094 -13.516 1 98.12 85 TYR A O 1
ATOM 691 N N . LEU A 1 86 ? 6.523 -18.094 -15.555 1 98.19 86 LEU A N 1
ATOM 692 C CA . LEU A 1 86 ? 6.633 -19.531 -15.766 1 98.19 86 LEU A CA 1
ATOM 693 C C . LEU A 1 86 ? 7.055 -19.844 -17.188 1 98.19 86 LEU A C 1
ATOM 695 O O . LEU A 1 86 ? 6.551 -19.25 -18.141 1 98.19 86 LEU A O 1
ATOM 699 N N . ASP A 1 87 ? 7.992 -20.75 -17.281 1 97.44 87 ASP A N 1
ATOM 700 C CA . ASP A 1 87 ? 8.383 -21.266 -18.594 1 97.44 87 ASP A CA 1
ATOM 701 C C . ASP A 1 87 ? 7.668 -22.578 -18.906 1 97.44 87 ASP A C 1
ATOM 703 O O . ASP A 1 87 ? 7.539 -23.438 -18.031 1 97.44 87 ASP A O 1
ATOM 707 N N . GLU A 1 88 ? 7.301 -22.734 -20.094 1 96 88 GLU A N 1
ATOM 708 C CA . GLU A 1 88 ? 6.57 -23.953 -20.484 1 96 88 GLU A CA 1
ATOM 709 C C . GLU A 1 88 ? 7.387 -25.203 -20.188 1 96 88 GLU A C 1
ATOM 711 O O . GLU A 1 88 ? 6.828 -26.25 -19.859 1 96 88 GLU A O 1
ATOM 716 N N . SER A 1 89 ? 8.672 -25.094 -20.234 1 96.62 89 SER A N 1
ATOM 717 C CA . SER A 1 89 ? 9.547 -26.234 -20.016 1 96.62 89 SER A CA 1
ATOM 718 C C . SER A 1 89 ? 9.422 -26.75 -18.578 1 96.62 89 SER A C 1
ATOM 720 O O . SER A 1 89 ? 9.727 -27.906 -18.312 1 96.62 89 SER A O 1
ATOM 722 N N . GLN A 1 90 ? 8.938 -25.906 -17.672 1 97.31 90 GLN A N 1
ATOM 723 C CA . GLN A 1 90 ? 8.789 -26.266 -16.281 1 97.31 90 GLN A CA 1
ATOM 724 C C . GLN A 1 90 ? 7.547 -27.141 -16.062 1 97.31 90 GLN A C 1
ATOM 726 O O . GLN A 1 90 ? 7.34 -27.672 -14.961 1 97.31 90 GLN A O 1
ATOM 731 N N . LEU A 1 91 ? 6.789 -27.312 -17.25 1 97.81 91 LEU A N 1
ATOM 732 C CA . LEU A 1 91 ? 5.566 -28.109 -17.188 1 97.81 91 LEU A CA 1
ATOM 733 C C . LEU A 1 91 ? 5.715 -29.391 -18 1 97.81 91 LEU A C 1
ATOM 735 O O . LEU A 1 91 ? 4.727 -30.078 -18.25 1 97.81 91 LEU A O 1
ATOM 739 N N . SER A 1 92 ? 6.957 -29.781 -18.438 1 95 92 SER A N 1
ATOM 740 C CA . SER A 1 92 ? 7.242 -30.922 -19.297 1 95 92 SER A CA 1
ATOM 741 C C . SER A 1 92 ? 6.777 -32.219 -18.672 1 95 92 SER A C 1
ATOM 743 O O . SER A 1 92 ? 6.477 -33.188 -19.375 1 95 92 SER A O 1
ATOM 745 N N . GLY A 1 93 ? 6.395 -32.312 -17.469 1 94.88 93 GLY A N 1
ATOM 746 C CA . GLY A 1 93 ? 5.914 -33.531 -16.828 1 94.88 93 GLY A CA 1
ATOM 747 C C . GLY A 1 93 ? 4.406 -33.656 -16.859 1 94.88 93 GLY A C 1
ATOM 748 O O . GLY A 1 93 ? 3.863 -34.75 -16.562 1 94.88 93 GLY A O 1
ATOM 749 N N . LEU A 1 94 ? 3.754 -32.75 -17.391 1 97.31 94 LEU A N 1
ATOM 750 C CA . LEU A 1 94 ? 2.311 -32.812 -17.578 1 97.31 94 LEU A CA 1
ATOM 751 C C . LEU A 1 94 ? 1.968 -33.594 -18.844 1 97.31 94 LEU A C 1
ATOM 753 O O . LEU A 1 94 ? 2.789 -33.719 -19.75 1 97.31 94 LEU A O 1
ATOM 757 N N . SER A 1 95 ? 0.794 -34.156 -18.828 1 96.94 95 SER A N 1
ATOM 758 C CA . SER A 1 95 ? 0.339 -34.906 -20 1 96.94 95 SER A CA 1
ATOM 759 C C . SER A 1 95 ? 0.262 -34.031 -21.234 1 96.94 95 SER A C 1
ATOM 761 O O . SER A 1 95 ? 0.117 -32.812 -21.109 1 96.94 95 SER A O 1
ATOM 763 N N . ASP A 1 96 ? 0.333 -34.656 -22.375 1 95.88 96 ASP A N 1
ATOM 764 C CA . ASP A 1 96 ? 0.273 -33.906 -23.641 1 95.88 96 ASP A CA 1
ATOM 765 C C . ASP A 1 96 ? -1.034 -33.156 -23.766 1 95.88 96 ASP A C 1
ATOM 767 O O . ASP A 1 96 ? -1.052 -32.031 -24.297 1 95.88 96 ASP A O 1
ATOM 771 N N . ASP A 1 97 ? -2.039 -33.719 -23.297 1 95.5 97 ASP A N 1
ATOM 772 C CA . ASP A 1 97 ? -3.344 -33.062 -23.375 1 95.5 97 ASP A CA 1
ATOM 773 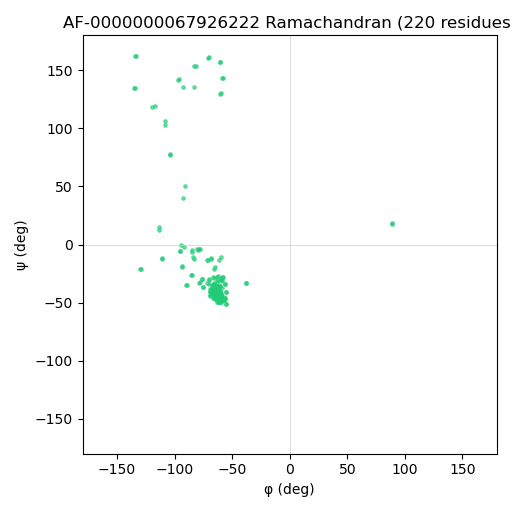C C . ASP A 1 97 ? -3.35 -31.75 -22.594 1 95.5 97 ASP A C 1
ATOM 775 O O . ASP A 1 97 ? -3.85 -30.734 -23.078 1 95.5 97 ASP A O 1
ATOM 779 N N . LYS A 1 98 ? -2.818 -31.734 -21.469 1 96.88 98 LYS A N 1
ATOM 780 C CA . LYS A 1 98 ? -2.781 -30.531 -20.641 1 96.88 98 LYS A CA 1
ATOM 781 C C . LYS A 1 98 ? -1.861 -29.469 -21.234 1 96.88 98 LYS A C 1
ATOM 783 O O . LYS A 1 98 ? -2.201 -28.281 -21.25 1 96.88 98 LYS A O 1
ATOM 788 N N . ARG A 1 99 ? -0.737 -29.875 -21.688 1 97.19 99 ARG A N 1
ATOM 789 C CA . ARG A 1 99 ? 0.195 -28.938 -22.312 1 97.19 99 ARG A CA 1
ATOM 790 C C . ARG A 1 99 ? -0.413 -28.312 -23.562 1 97.19 99 ARG A C 1
ATOM 792 O O . ARG A 1 99 ? -0.21 -27.125 -23.812 1 97.19 99 ARG A O 1
ATOM 799 N N . ALA A 1 100 ? -1.172 -29.109 -24.234 1 95.94 100 ALA A N 1
ATOM 800 C CA . ALA A 1 100 ? -1.854 -28.594 -25.422 1 95.94 100 ALA A CA 1
ATOM 801 C C . ALA A 1 100 ? -2.908 -27.562 -25.031 1 95.94 100 ALA A C 1
ATOM 803 O O . ALA A 1 100 ? -3.072 -26.562 -25.719 1 95.94 100 ALA A O 1
ATOM 804 N N . GLU A 1 101 ? -3.611 -27.844 -23.969 1 95.62 101 GLU A N 1
ATOM 805 C CA . GLU A 1 101 ? -4.613 -26.891 -23.484 1 95.62 101 GLU A CA 1
ATOM 806 C C . GLU A 1 101 ? -3.975 -25.562 -23.094 1 95.62 101 GLU A C 1
ATOM 808 O O . GLU A 1 101 ? -4.527 -24.5 -23.359 1 95.62 101 GLU A O 1
ATOM 813 N N . ILE A 1 102 ? -2.834 -25.609 -22.5 1 96.88 102 ILE A N 1
ATOM 814 C CA . ILE A 1 102 ? -2.109 -24.406 -22.094 1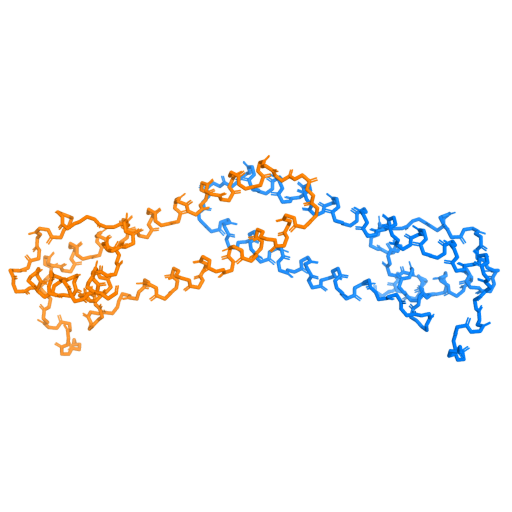 96.88 102 ILE A CA 1
ATOM 815 C C . ILE A 1 102 ? -1.689 -23.609 -23.328 1 96.88 102 ILE A C 1
ATOM 817 O O . ILE A 1 102 ? -1.871 -22.391 -23.375 1 96.88 102 ILE A O 1
ATOM 821 N N . ARG A 1 103 ? -1.233 -24.297 -24.312 1 95 103 ARG A N 1
ATOM 822 C CA . ARG A 1 103 ? -0.808 -23.641 -25.547 1 95 103 ARG A CA 1
ATOM 823 C C . ARG A 1 103 ? -1.991 -23 -26.266 1 95 103 ARG A C 1
ATOM 825 O O . ARG A 1 103 ? -1.852 -21.938 -26.875 1 95 103 ARG A O 1
ATOM 832 N N . HIS A 1 104 ? -3.09 -23.703 -26.156 1 93.44 104 HIS A N 1
ATOM 833 C CA . HIS A 1 104 ? -4.301 -23.141 -26.766 1 93.44 104 HIS A CA 1
ATOM 834 C C . HIS A 1 104 ? -4.703 -21.844 -26.094 1 93.44 104 HIS A C 1
ATOM 836 O O . HIS A 1 104 ? -5.062 -20.875 -26.766 1 93.44 104 HIS A O 1
ATOM 842 N N . PHE A 1 105 ? -4.613 -21.844 -24.797 1 90.44 105 PHE A N 1
ATOM 843 C CA . PHE A 1 105 ? -4.898 -20.625 -24.062 1 90.44 105 PHE A CA 1
ATOM 844 C C . PHE A 1 105 ? -3.957 -19.5 -24.484 1 90.44 105 PHE A C 1
ATOM 846 O O . PHE A 1 105 ? -4.395 -18.359 -24.703 1 90.44 105 PHE A O 1
ATOM 853 N N . LEU A 1 106 ? -2.689 -19.766 -24.594 1 92.81 106 LEU A N 1
ATOM 854 C CA . LEU A 1 106 ? -1.677 -18.781 -24.938 1 92.81 106 LEU A CA 1
ATOM 855 C C . LEU A 1 106 ? -1.923 -18.219 -26.344 1 92.81 106 LEU A C 1
ATOM 857 O O . LEU A 1 106 ? -1.738 -17.031 -26.578 1 92.81 106 LEU A O 1
ATOM 861 N N . ALA A 1 107 ? -2.359 -19.047 -27.141 1 90.5 107 ALA A N 1
ATOM 862 C CA . ALA A 1 107 ? -2.637 -18.641 -28.516 1 90.5 107 ALA A CA 1
ATOM 863 C C . ALA A 1 107 ? -3.816 -17.672 -28.578 1 90.5 107 ALA A C 1
ATOM 865 O O . ALA A 1 107 ? -3.791 -16.703 -29.344 1 90.5 107 ALA A O 1
ATOM 866 N N . TRP A 1 108 ? -4.711 -17.953 -27.797 1 87.06 108 TRP A N 1
ATOM 867 C CA . TRP A 1 108 ? -5.922 -17.141 -27.797 1 87.06 108 TRP A CA 1
ATOM 868 C C . TRP A 1 108 ? -5.656 -15.773 -27.188 1 87.06 108 TRP A C 1
ATOM 870 O O . TRP A 1 108 ? -6.145 -14.758 -27.703 1 87.06 108 TRP A O 1
ATOM 880 N N . HIS A 1 109 ? -4.805 -15.648 -26.25 1 79.62 109 HIS A N 1
ATOM 881 C CA . HIS A 1 109 ? -4.59 -14.406 -25.531 1 79.62 109 HIS A CA 1
ATOM 882 C C . HIS A 1 109 ? -3.525 -13.547 -26.203 1 79.62 109 HIS A C 1
ATOM 884 O O . HIS A 1 109 ? -3.5 -12.328 -26.031 1 79.62 109 HIS A O 1
ATOM 890 N N . ALA A 1 110 ? -2.527 -14.148 -26.781 1 75.31 110 ALA A N 1
ATOM 891 C CA . ALA A 1 110 ? -1.569 -13.383 -27.578 1 75.31 110 ALA A CA 1
ATOM 892 C C . ALA A 1 110 ? -2.273 -12.602 -28.688 1 75.31 110 ALA A C 1
ATOM 894 O O . ALA A 1 110 ? -1.826 -11.523 -29.078 1 75.31 110 ALA A O 1
ATOM 895 N N . GLU A 1 111 ? -3.281 -13.203 -29.156 1 65.19 111 GLU A N 1
ATOM 896 C CA . GLU A 1 111 ? -4.02 -12.578 -30.25 1 65.19 111 GLU A CA 1
ATOM 897 C C . GLU A 1 111 ? -4.953 -11.492 -29.734 1 65.19 111 GLU A C 1
ATOM 899 O O . GLU A 1 111 ? -5.309 -10.57 -30.484 1 65.19 111 GLU A O 1
ATOM 904 N N . ALA A 1 112 ? -5 -11.375 -28.531 1 52.28 112 ALA A N 1
ATOM 905 C CA . ALA A 1 112 ? -5.914 -10.352 -28.047 1 52.28 112 ALA A CA 1
ATOM 906 C C . ALA A 1 112 ? -5.148 -9.117 -27.578 1 52.28 112 ALA A C 1
ATOM 908 O O . ALA A 1 112 ? -4.035 -9.227 -27.062 1 52.28 112 ALA A O 1
ATOM 909 N N . MET B 1 1 ? -16.938 34.281 4.02 1 52.81 1 MET B N 1
ATOM 910 C CA . MET B 1 1 ? -16.047 33.75 5.059 1 52.81 1 MET B CA 1
ATOM 911 C C . MET B 1 1 ? -16.844 33 6.129 1 52.81 1 MET B C 1
ATOM 913 O O . MET B 1 1 ? -17.812 33.531 6.672 1 52.81 1 MET B O 1
ATOM 917 N N . SER B 1 2 ? -16.641 31.594 6.16 1 63.19 2 SER B N 1
ATOM 918 C CA . SER B 1 2 ? -17.438 30.859 7.141 1 63.19 2 SER B CA 1
ATOM 919 C C . SER B 1 2 ? -17.172 31.359 8.555 1 63.19 2 SER B C 1
ATOM 921 O O . SER B 1 2 ? -16.125 31.969 8.82 1 63.19 2 SER B O 1
ATOM 923 N N . SER B 1 3 ? -18.172 31.391 9.32 1 69.81 3 SER B N 1
ATOM 924 C CA . SER B 1 3 ? -18.109 31.828 10.711 1 69.81 3 SER B CA 1
ATOM 925 C C . SER B 1 3 ? -16.828 31.375 11.383 1 69.81 3 SER B C 1
ATOM 927 O O . SER B 1 3 ? -16.234 32.125 12.164 1 69.81 3 SER B O 1
ATOM 929 N N . ASN B 1 4 ? -16.312 30.281 11.055 1 75.31 4 ASN B N 1
ATOM 930 C CA . ASN B 1 4 ? -15.07 29.781 11.641 1 75.31 4 ASN B CA 1
ATOM 931 C C . ASN B 1 4 ? -13.844 30.484 11.078 1 75.31 4 ASN B C 1
ATOM 933 O O . ASN B 1 4 ? -12.875 30.719 11.797 1 75.31 4 ASN B O 1
ATOM 937 N N . GLU B 1 5 ? -13.953 30.922 9.859 1 81.44 5 GLU B N 1
ATOM 938 C CA . GLU B 1 5 ? -12.859 31.625 9.211 1 81.44 5 GLU B CA 1
ATOM 939 C C . GLU B 1 5 ? -12.664 33 9.828 1 81.44 5 GLU B C 1
ATOM 941 O O . GLU B 1 5 ? -11.547 33.531 9.852 1 81.44 5 GLU B O 1
ATOM 946 N N . SER B 1 6 ? -13.766 33.531 10.297 1 82.62 6 SER B N 1
ATOM 947 C CA . SER B 1 6 ? -13.711 34.875 10.867 1 82.62 6 SER B CA 1
ATOM 948 C C . SER B 1 6 ? -12.914 34.875 12.172 1 82.62 6 SER B C 1
ATOM 950 O O . SER B 1 6 ? -12.422 35.938 12.594 1 82.62 6 SER B O 1
ATOM 952 N N . ARG B 1 7 ? -12.656 33.719 12.672 1 89.31 7 ARG B N 1
ATOM 953 C CA . ARG B 1 7 ? -11.945 33.625 13.945 1 89.31 7 ARG B CA 1
ATOM 954 C C . ARG B 1 7 ? -10.438 33.688 13.742 1 89.31 7 ARG B C 1
ATOM 956 O O . ARG B 1 7 ? -9.68 33.812 14.703 1 89.31 7 ARG B O 1
ATOM 963 N N . TRP B 1 8 ? -10.023 33.688 12.508 1 95.5 8 TRP B N 1
ATOM 964 C CA . TRP B 1 8 ? -8.594 33.656 12.203 1 95.5 8 TRP B CA 1
ATOM 965 C C . TRP B 1 8 ? -8.172 34.938 11.453 1 95.5 8 TRP B C 1
ATOM 967 O O . TRP B 1 8 ? -8.641 35.188 10.352 1 95.5 8 TRP B O 1
ATOM 977 N N . SER B 1 9 ? -7.254 35.719 12.055 1 95.5 9 SER B N 1
ATOM 978 C CA . SER B 1 9 ? -6.719 36.906 11.398 1 95.5 9 SER B CA 1
ATOM 979 C C . SER B 1 9 ? -5.801 36.531 10.234 1 95.5 9 SER B C 1
ATOM 981 O O . SER B 1 9 ? -5.352 35.375 10.141 1 95.5 9 SER B O 1
ATOM 983 N N . PRO B 1 10 ? -5.562 37.469 9.32 1 96.38 10 PRO B N 1
ATOM 984 C CA . PRO B 1 10 ? -4.652 37.156 8.211 1 96.38 10 PRO B CA 1
ATOM 985 C C . PRO B 1 10 ? -3.287 36.688 8.68 1 96.38 10 PRO B C 1
ATOM 987 O O . PRO B 1 10 ? -2.721 35.75 8.094 1 96.38 10 PRO B O 1
ATOM 990 N N . SER B 1 11 ? -2.795 37.344 9.719 1 96.75 11 SER B N 1
ATOM 991 C CA . SER B 1 11 ? -1.502 36.938 10.258 1 96.75 11 SER B CA 1
ATOM 992 C C . SER B 1 11 ? -1.562 35.531 10.828 1 96.75 11 SER B C 1
ATOM 994 O O . SER B 1 11 ? -0.639 34.719 10.625 1 96.75 11 SER B O 1
ATOM 996 N N . GLU B 1 12 ? -2.639 35.125 11.492 1 97.81 12 GLU B N 1
ATOM 997 C CA . GLU B 1 12 ? -2.795 33.812 12.062 1 97.81 12 GLU B CA 1
ATOM 998 C C . GLU B 1 12 ? -2.939 32.75 10.969 1 97.81 12 GLU B C 1
ATOM 1000 O O . GLU B 1 12 ? -2.42 31.641 11.102 1 97.81 12 GLU B O 1
ATOM 1005 N N . LYS B 1 13 ? -3.631 33.125 9.945 1 96.94 13 LYS B N 1
ATOM 1006 C CA . LYS B 1 13 ? -3.785 32.188 8.82 1 96.94 13 LYS B CA 1
ATOM 1007 C C . LYS B 1 13 ? -2.432 31.844 8.211 1 96.94 13 LYS B C 1
ATOM 1009 O O . LYS B 1 13 ? -2.186 30.688 7.859 1 96.94 13 LYS B O 1
ATOM 1014 N N . LYS B 1 14 ? -1.598 32.812 8.102 1 97.62 14 LYS B N 1
ATOM 1015 C CA . LYS B 1 14 ? -0.263 32.594 7.559 1 97.62 14 LYS B CA 1
ATOM 1016 C C . LYS B 1 14 ? 0.553 31.672 8.453 1 97.62 14 LYS B C 1
ATOM 1018 O O . LYS B 1 14 ? 1.218 30.75 7.965 1 97.62 14 LYS B O 1
ATOM 1023 N N . ILE B 1 15 ? 0.466 31.891 9.695 1 97.81 15 ILE B N 1
ATOM 1024 C CA . ILE B 1 15 ? 1.187 31.062 10.664 1 97.81 15 ILE B CA 1
ATOM 1025 C C . ILE B 1 15 ? 0.647 29.641 10.641 1 97.81 15 ILE B C 1
ATOM 1027 O O . ILE B 1 15 ? 1.42 28.672 10.625 1 97.81 15 ILE B O 1
ATOM 1031 N N . ALA 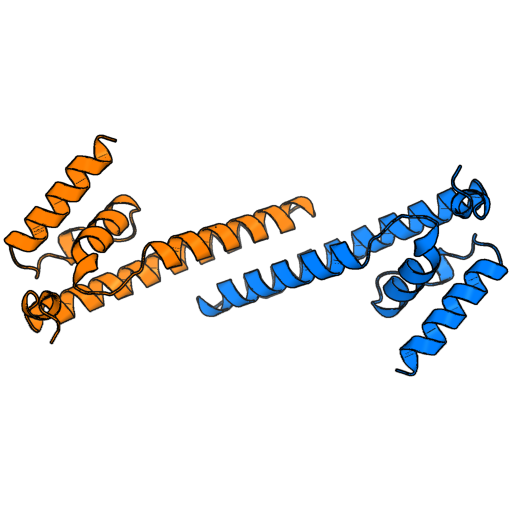B 1 16 ? -0.682 29.531 10.648 1 97.81 16 ALA B N 1
ATOM 1032 C CA . ALA B 1 16 ? -1.325 28.219 10.648 1 97.81 16 ALA B CA 1
ATOM 1033 C C . ALA B 1 16 ? -0.925 27.422 9.414 1 97.81 16 ALA B C 1
ATOM 1035 O O . ALA B 1 16 ? -0.576 26.25 9.516 1 97.81 16 ALA B O 1
ATOM 1036 N N . ARG B 1 17 ? -0.99 28.078 8.289 1 98 17 ARG B N 1
ATOM 1037 C CA . ARG B 1 17 ? -0.638 27.422 7.035 1 98 17 ARG B CA 1
ATOM 1038 C C . ARG B 1 17 ? 0.814 26.953 7.051 1 98 17 ARG B C 1
ATOM 1040 O O . ARG B 1 17 ? 1.111 25.812 6.668 1 98 17 ARG B O 1
ATOM 1047 N N . ARG B 1 18 ? 1.704 27.797 7.473 1 98.19 18 ARG B N 1
ATOM 1048 C CA . ARG B 1 18 ? 3.121 27.453 7.543 1 98.19 18 ARG B CA 1
ATOM 1049 C C . ARG B 1 18 ? 3.352 26.266 8.461 1 98.19 18 ARG B C 1
ATOM 1051 O O . ARG B 1 18 ? 4.082 25.328 8.109 1 98.19 18 ARG B O 1
ATOM 1058 N N . ALA B 1 19 ? 2.713 26.297 9.609 1 98.5 19 ALA B N 1
ATOM 1059 C CA . ALA B 1 19 ? 2.852 25.219 10.578 1 98.5 19 ALA B CA 1
ATOM 1060 C C . ALA B 1 19 ? 2.285 23.906 10.023 1 98.5 19 ALA B C 1
ATOM 1062 O O . ALA B 1 19 ? 2.9 22.844 10.164 1 98.5 19 ALA B O 1
ATOM 1063 N N . PHE B 1 20 ? 1.13 24.062 9.391 1 98.5 20 PHE B N 1
ATOM 1064 C CA . PHE B 1 20 ? 0.464 22.922 8.781 1 98.5 20 PHE B CA 1
ATOM 1065 C C . PHE B 1 20 ? 1.352 22.281 7.719 1 98.5 20 PHE B C 1
ATOM 1067 O O . PHE B 1 20 ? 1.604 21.078 7.754 1 98.5 20 PHE B O 1
ATOM 1074 N N . ASP B 1 21 ? 1.879 23.078 6.848 1 98.19 21 ASP B N 1
ATOM 1075 C CA . ASP B 1 21 ? 2.701 22.594 5.746 1 98.19 21 ASP B CA 1
ATOM 1076 C C . ASP B 1 21 ? 3.996 21.969 6.258 1 98.19 21 ASP B C 1
ATOM 1078 O O . ASP B 1 21 ? 4.434 20.938 5.75 1 98.19 21 ASP B O 1
ATOM 1082 N N . ALA B 1 22 ? 4.547 22.594 7.215 1 98.19 22 ALA B N 1
ATOM 1083 C CA . ALA B 1 22 ? 5.789 22.078 7.785 1 98.19 22 ALA B CA 1
ATOM 1084 C C . ALA B 1 22 ? 5.559 20.719 8.461 1 98.19 22 ALA B C 1
ATOM 1086 O O . ALA B 1 22 ? 6.395 19.828 8.359 1 98.19 22 ALA B O 1
ATOM 1087 N N . ALA B 1 23 ? 4.453 20.625 9.156 1 98.69 23 ALA B N 1
ATOM 1088 C CA . ALA B 1 23 ? 4.113 19.359 9.812 1 98.69 23 ALA B CA 1
ATOM 1089 C C . ALA B 1 23 ? 3.885 18.25 8.789 1 98.69 23 ALA B C 1
ATOM 1091 O O . ALA B 1 23 ? 4.301 17.109 8.992 1 98.69 23 ALA B O 1
ATOM 1092 N N . LEU B 1 24 ? 3.219 18.594 7.734 1 98.31 24 LEU B N 1
ATOM 1093 C CA . LEU B 1 24 ? 2.977 17.625 6.68 1 98.31 24 LEU B CA 1
ATOM 1094 C C . LEU B 1 24 ? 4.289 17.141 6.07 1 98.31 24 LEU B C 1
ATOM 1096 O O . LEU B 1 24 ? 4.48 15.945 5.863 1 98.31 24 LEU B O 1
ATOM 1100 N N . GLU B 1 25 ? 5.16 18.094 5.828 1 97.12 25 GLU B N 1
ATOM 1101 C CA . GLU B 1 25 ? 6.473 17.734 5.293 1 97.12 25 GLU B CA 1
ATOM 1102 C C . GLU B 1 25 ? 7.23 16.812 6.246 1 97.12 25 GLU B C 1
ATOM 1104 O O . GLU B 1 25 ? 7.879 15.867 5.816 1 97.12 25 GLU B O 1
ATOM 1109 N N . MET B 1 26 ? 7.117 17.141 7.438 1 97.81 26 MET B N 1
ATOM 1110 C CA . MET B 1 26 ? 7.77 16.312 8.445 1 97.81 26 MET B CA 1
ATOM 1111 C C . MET B 1 26 ? 7.168 14.914 8.477 1 97.81 26 MET B C 1
ATOM 1113 O O . MET B 1 26 ? 7.898 13.922 8.5 1 97.81 26 MET B O 1
AT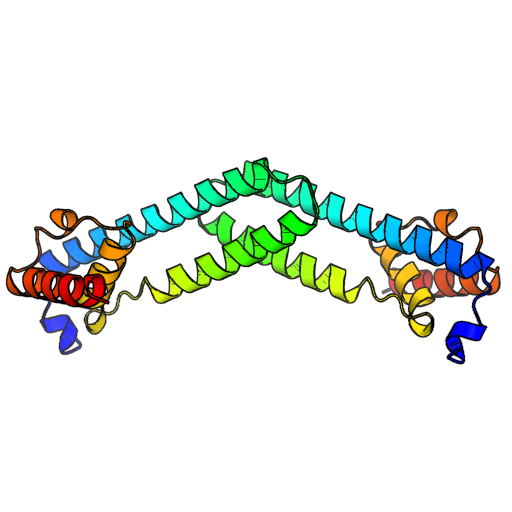OM 1117 N N . ALA B 1 27 ? 5.875 14.812 8.477 1 98.25 27 ALA B N 1
ATOM 1118 C CA . ALA B 1 27 ? 5.188 13.523 8.508 1 98.25 27 ALA B CA 1
ATOM 1119 C C . ALA B 1 27 ? 5.562 12.672 7.305 1 98.25 27 ALA B C 1
ATOM 1121 O O . ALA B 1 27 ? 5.871 11.492 7.445 1 98.25 27 ALA B O 1
ATOM 1122 N N . LEU B 1 28 ? 5.602 13.258 6.16 1 98.19 28 LEU B N 1
ATOM 1123 C CA . LEU B 1 28 ? 5.949 12.562 4.93 1 98.19 28 LEU B CA 1
ATOM 1124 C C . LEU B 1 28 ? 7.422 12.164 4.926 1 98.19 28 LEU B C 1
ATOM 1126 O O . LEU B 1 28 ? 7.777 11.078 4.473 1 98.19 28 LEU B O 1
ATOM 1130 N N . GLY B 1 29 ? 8.219 13.094 5.414 1 97 29 GLY B N 1
ATOM 1131 C CA . GLY B 1 29 ? 9.633 12.766 5.531 1 97 29 GLY B CA 1
ATOM 1132 C C . GLY B 1 29 ? 9.891 11.562 6.422 1 97 29 GLY B C 1
ATOM 1133 O O . GLY B 1 29 ? 10.695 10.695 6.078 1 97 29 GLY B O 1
ATOM 1134 N N . LYS B 1 30 ? 9.211 11.531 7.516 1 97.5 30 LYS B N 1
ATOM 1135 C CA . LYS B 1 30 ? 9.344 10.398 8.422 1 97.5 30 LYS B CA 1
ATOM 1136 C C . LYS B 1 30 ? 8.867 9.109 7.762 1 97.5 30 LYS B C 1
ATOM 1138 O O . LYS B 1 30 ? 9.484 8.055 7.922 1 97.5 30 LYS B O 1
ATOM 1143 N N . THR B 1 31 ? 7.809 9.203 7.078 1 98.19 31 THR B N 1
ATOM 1144 C CA . THR B 1 31 ? 7.273 8.047 6.375 1 98.19 31 THR B CA 1
ATOM 1145 C C . THR B 1 31 ? 8.266 7.543 5.328 1 98.19 31 THR B C 1
ATOM 1147 O O . THR B 1 31 ? 8.5 6.34 5.219 1 98.19 31 THR B O 1
ATOM 1150 N N . MET B 1 32 ? 8.867 8.438 4.586 1 97.94 32 MET B N 1
ATOM 1151 C CA . MET B 1 32 ? 9.852 8.07 3.57 1 97.94 32 MET B CA 1
ATOM 1152 C C . MET B 1 32 ? 11.062 7.398 4.203 1 97.94 32 MET B C 1
ATOM 1154 O O . MET B 1 32 ? 11.562 6.395 3.691 1 97.94 32 MET B O 1
ATOM 1158 N N . ALA B 1 33 ? 11.484 7.961 5.246 1 96.94 33 ALA B N 1
ATOM 1159 C CA . ALA B 1 33 ? 12.641 7.395 5.934 1 96.94 33 ALA B CA 1
ATOM 1160 C C . ALA B 1 33 ? 12.344 5.98 6.43 1 96.94 33 ALA B C 1
ATOM 1162 O O . ALA B 1 33 ? 13.172 5.074 6.27 1 96.94 33 ALA B O 1
ATOM 1163 N N . GLU B 1 34 ? 11.195 5.824 7.016 1 97.75 34 GLU B N 1
ATOM 1164 C CA . GLU B 1 34 ? 10.812 4.508 7.52 1 97.75 34 GLU B CA 1
ATOM 1165 C C . GLU B 1 34 ? 10.648 3.508 6.379 1 97.75 34 GLU B C 1
ATOM 1167 O O . GLU B 1 34 ? 11.031 2.344 6.508 1 97.75 34 GLU B O 1
ATOM 1172 N N . LEU B 1 35 ? 10.039 3.91 5.297 1 98.31 35 LEU B N 1
ATOM 1173 C CA . LEU B 1 35 ? 9.922 3.043 4.129 1 98.31 35 LEU B CA 1
ATOM 1174 C C . LEU B 1 35 ? 11.289 2.582 3.652 1 98.31 35 LEU B C 1
ATOM 1176 O O . LEU B 1 35 ? 11.492 1.398 3.369 1 98.31 35 LEU B O 1
ATOM 1180 N N . LYS B 1 36 ? 12.195 3.508 3.557 1 96.81 36 LYS B N 1
ATOM 1181 C CA . LYS B 1 36 ? 13.547 3.162 3.123 1 96.81 36 LYS B CA 1
ATOM 1182 C C . LYS B 1 36 ? 14.188 2.148 4.07 1 96.81 36 LYS B C 1
ATOM 1184 O O . LYS B 1 36 ? 14.805 1.183 3.623 1 96.81 36 LYS B O 1
ATOM 1189 N N . SER B 1 37 ? 14.008 2.398 5.277 1 97.38 37 SER B N 1
ATOM 1190 C CA . SER B 1 37 ? 14.555 1.484 6.277 1 97.38 37 SER B CA 1
ATOM 1191 C C . SER B 1 37 ? 13.945 0.092 6.141 1 97.38 37 SER B C 1
ATOM 1193 O O . SER B 1 37 ? 14.664 -0.906 6.113 1 97.38 37 SER B O 1
ATOM 1195 N N . LYS B 1 38 ? 12.648 0.052 6.066 1 97.5 38 LYS B N 1
ATOM 1196 C CA . LYS B 1 38 ? 11.945 -1.225 5.953 1 97.5 38 LYS B CA 1
ATOM 1197 C C . LYS B 1 38 ? 12.344 -1.959 4.676 1 97.5 38 LYS B C 1
ATOM 1199 O O . LYS B 1 38 ? 12.57 -3.17 4.695 1 97.5 38 LYS B O 1
ATOM 1204 N N . THR B 1 39 ? 12.336 -1.236 3.564 1 97.62 39 THR B N 1
ATOM 1205 C CA . THR B 1 39 ? 12.703 -1.844 2.289 1 97.62 39 THR B CA 1
ATOM 1206 C C . THR B 1 39 ? 14.148 -2.336 2.318 1 97.62 39 THR B C 1
ATOM 1208 O O . THR B 1 39 ? 14.461 -3.383 1.75 1 97.62 39 THR B O 1
ATOM 1211 N N . GLY B 1 40 ? 15.039 -1.586 2.92 1 95.81 40 GLY B N 1
ATOM 1212 C CA . GLY B 1 40 ? 16.422 -1.994 3.051 1 95.81 40 GLY B CA 1
ATOM 1213 C C . GLY B 1 40 ? 16.609 -3.26 3.867 1 95.81 40 GLY B C 1
ATOM 1214 O O . GLY B 1 40 ? 17.531 -4.031 3.631 1 95.81 40 GLY B O 1
ATOM 1215 N N . ALA B 1 41 ? 15.719 -3.535 4.773 1 96 41 ALA B N 1
ATOM 1216 C CA . ALA B 1 41 ? 15.828 -4.668 5.688 1 96 41 ALA B CA 1
ATOM 1217 C C . ALA B 1 41 ? 15.055 -5.875 5.156 1 96 41 ALA B C 1
ATOM 1219 O O . ALA B 1 41 ? 15.102 -6.957 5.742 1 96 41 ALA B O 1
ATOM 1220 N N . MET B 1 42 ? 14.391 -5.617 4.113 1 96.31 42 MET B N 1
ATOM 1221 C CA . MET B 1 42 ? 13.531 -6.656 3.555 1 96.31 42 MET B CA 1
ATOM 1222 C C . MET B 1 42 ? 14.336 -7.895 3.184 1 96.31 42 MET B C 1
ATOM 1224 O O . MET B 1 42 ? 15.367 -7.793 2.518 1 96.31 42 MET B O 1
ATOM 1228 N N . THR B 1 43 ? 13.844 -9.148 3.662 1 93.62 43 THR B N 1
ATOM 1229 C CA . THR B 1 43 ? 14.562 -10.383 3.365 1 93.62 43 THR B CA 1
ATOM 1230 C C . THR B 1 43 ? 13.609 -11.438 2.799 1 93.62 43 THR B C 1
ATOM 1232 O O . THR B 1 43 ? 14.047 -12.406 2.174 1 93.62 43 THR B O 1
ATOM 1235 N N . ALA B 1 44 ? 12.297 -11.211 3.107 1 93.75 44 ALA B N 1
ATOM 1236 C CA . ALA B 1 44 ? 11.328 -12.219 2.682 1 93.75 44 ALA B CA 1
ATOM 1237 C C . ALA B 1 44 ? 10.117 -11.562 2.016 1 93.75 44 ALA B C 1
ATOM 1239 O O . ALA B 1 44 ? 9.828 -10.391 2.256 1 93.75 44 ALA B O 1
ATOM 1240 N N . PRO B 1 45 ? 9.336 -12.305 1.272 1 89.94 45 PRO B N 1
ATOM 1241 C CA . PRO B 1 45 ? 8.148 -11.781 0.595 1 89.94 45 PRO B CA 1
ATOM 1242 C C . PRO B 1 45 ? 7.09 -11.273 1.57 1 89.94 45 PRO B C 1
ATOM 1244 O O . PRO B 1 45 ? 6.32 -10.367 1.236 1 89.94 45 PRO B O 1
ATOM 1247 N N . SER B 1 46 ? 7.059 -11.898 2.705 1 93 46 SER B N 1
ATOM 1248 C CA . SER B 1 46 ? 6.105 -11.43 3.705 1 93 46 SER B CA 1
ATOM 1249 C C . SER B 1 46 ? 6.348 -9.969 4.055 1 93 46 SER B C 1
ATOM 1251 O O . SER B 1 46 ? 5.41 -9.234 4.375 1 93 46 SER B O 1
ATOM 1253 N N . ASP B 1 47 ? 7.559 -9.531 3.916 1 96.12 47 ASP B N 1
ATOM 1254 C CA . ASP B 1 47 ? 7.914 -8.148 4.203 1 96.12 47 ASP B CA 1
ATOM 1255 C C . ASP B 1 47 ? 7.254 -7.195 3.211 1 96.12 47 ASP B C 1
ATOM 1257 O O . ASP B 1 47 ? 6.902 -6.066 3.564 1 96.12 47 ASP B O 1
ATOM 1261 N N . LEU B 1 48 ? 7 -7.707 2.023 1 96.88 48 LEU B N 1
ATOM 1262 C CA . LEU B 1 48 ? 6.375 -6.891 0.989 1 96.88 48 LEU B CA 1
ATOM 1263 C C . LEU B 1 48 ? 5 -6.402 1.438 1 96.88 48 LEU B C 1
ATOM 1265 O O . LEU B 1 48 ? 4.691 -5.215 1.325 1 96.88 48 LEU B O 1
ATOM 1269 N N . TRP B 1 49 ? 4.285 -7.344 2.098 1 96.44 49 TRP B N 1
ATOM 1270 C CA . TRP B 1 49 ? 2.895 -7.023 2.404 1 96.44 49 TRP B CA 1
ATOM 1271 C C . TRP B 1 49 ? 2.791 -6.242 3.709 1 96.44 49 TRP B C 1
ATOM 1273 O O . TRP B 1 49 ? 1.891 -5.414 3.875 1 96.44 49 TRP B O 1
ATOM 1283 N N . GLU B 1 50 ? 3.793 -6.488 4.527 1 97.38 50 GLU B N 1
ATOM 1284 C CA . GLU B 1 50 ? 3.879 -5.645 5.719 1 97.38 50 GLU B CA 1
ATOM 1285 C C . GLU B 1 50 ? 4.152 -4.191 5.344 1 97.38 50 GLU B C 1
ATOM 1287 O O . GLU B 1 50 ? 3.598 -3.273 5.957 1 97.38 50 GLU B O 1
ATOM 1292 N N . ILE B 1 51 ? 5.004 -4.012 4.359 1 98.31 51 ILE B N 1
ATOM 1293 C CA . ILE B 1 51 ? 5.328 -2.67 3.885 1 98.31 51 ILE B CA 1
ATOM 1294 C C . ILE B 1 51 ? 4.098 -2.037 3.24 1 98.31 51 ILE B C 1
ATOM 1296 O O . ILE B 1 51 ? 3.793 -0.868 3.48 1 98.31 51 ILE B O 1
ATOM 1300 N N . GLU B 1 52 ? 3.414 -2.766 2.408 1 98.19 52 GLU B N 1
ATOM 1301 C CA . GLU B 1 52 ? 2.186 -2.252 1.811 1 98.19 52 GLU B CA 1
ATOM 1302 C C . GLU B 1 52 ? 1.183 -1.835 2.881 1 98.19 52 GLU B C 1
ATOM 1304 O O . GLU B 1 52 ? 0.577 -0.765 2.789 1 98.19 52 GLU B O 1
ATOM 1309 N N . ASP B 1 53 ? 1.029 -2.697 3.885 1 97.75 53 ASP B N 1
ATOM 1310 C CA . ASP B 1 53 ? 0.124 -2.402 4.992 1 97.75 53 ASP B CA 1
ATOM 1311 C C . ASP B 1 53 ? 0.55 -1.134 5.727 1 97.75 53 ASP B C 1
ATOM 1313 O O . ASP B 1 53 ? -0.288 -0.296 6.066 1 97.75 53 ASP B O 1
ATOM 1317 N N . TYR B 1 54 ? 1.777 -1.097 5.98 1 98.44 54 TYR B N 1
ATOM 1318 C CA . TYR B 1 54 ? 2.336 0.075 6.645 1 98.44 54 TYR B CA 1
ATOM 1319 C C . TYR B 1 54 ? 2.014 1.347 5.867 1 98.44 54 TYR B C 1
ATOM 1321 O O . TYR B 1 54 ? 1.529 2.326 6.441 1 98.44 54 TYR B O 1
ATOM 1329 N N . LEU B 1 55 ? 2.301 1.353 4.602 1 98.38 55 LEU B N 1
ATOM 1330 C CA . LEU B 1 55 ? 2.066 2.537 3.783 1 98.38 55 LEU B CA 1
ATOM 1331 C C . LEU B 1 55 ? 0.582 2.885 3.74 1 98.38 55 LEU B C 1
ATOM 1333 O O . LEU B 1 55 ? 0.214 4.059 3.803 1 98.38 55 LEU B O 1
ATOM 1337 N N . ARG B 1 56 ? -0.268 1.911 3.654 1 97.81 56 ARG B N 1
ATOM 1338 C CA . ARG B 1 56 ? -1.711 2.129 3.666 1 97.81 56 ARG B CA 1
ATOM 1339 C C . ARG B 1 56 ? -2.152 2.807 4.961 1 97.81 56 ARG B C 1
ATOM 1341 O O . ARG B 1 56 ? -2.941 3.752 4.934 1 97.81 56 ARG B O 1
ATOM 1348 N N . GLN B 1 57 ? -1.618 2.273 6.039 1 98.12 57 GL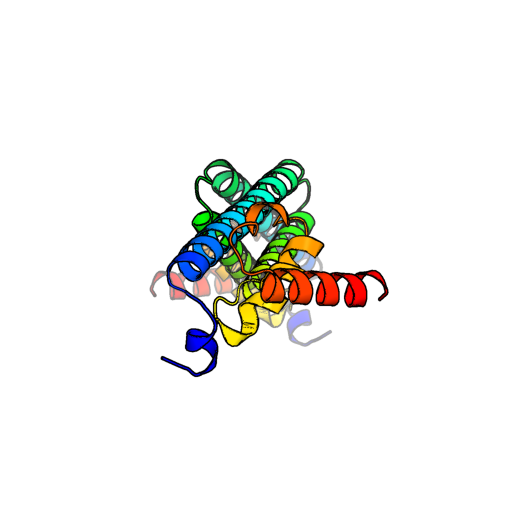N B N 1
ATOM 1349 C CA . GLN B 1 57 ? -1.94 2.85 7.34 1 98.12 57 GLN B CA 1
ATOM 1350 C C . GLN B 1 57 ? -1.438 4.285 7.445 1 98.12 57 GLN B C 1
ATOM 1352 O O . GLN B 1 57 ? -2.146 5.164 7.945 1 98.12 57 GLN B O 1
ATOM 1357 N N . GLN B 1 58 ? -0.204 4.469 6.98 1 97.75 58 GLN B N 1
ATOM 1358 C CA . GLN B 1 58 ? 0.35 5.816 7.039 1 97.75 58 GLN B CA 1
ATOM 1359 C C . GLN B 1 58 ? -0.461 6.781 6.18 1 97.75 58 GLN B C 1
ATOM 1361 O O . GLN B 1 58 ? -0.719 7.918 6.582 1 97.75 58 GLN B O 1
ATOM 1366 N N . ARG B 1 59 ? -0.888 6.355 5.055 1 97.19 59 ARG B N 1
ATOM 1367 C CA . ARG B 1 59 ? -1.713 7.195 4.191 1 97.19 59 ARG B CA 1
ATOM 1368 C C . ARG B 1 59 ? -3.016 7.578 4.887 1 97.19 59 ARG B C 1
ATOM 1370 O O . ARG B 1 59 ? -3.402 8.75 4.887 1 97.19 59 ARG B O 1
ATOM 1377 N N . ARG B 1 60 ? -3.664 6.621 5.496 1 97.19 60 ARG B N 1
ATOM 1378 C CA . ARG B 1 60 ? -4.902 6.875 6.223 1 97.19 60 ARG B CA 1
ATOM 1379 C C . ARG B 1 60 ? -4.676 7.852 7.371 1 97.19 60 ARG B C 1
ATOM 1381 O O . ARG B 1 60 ? -5.445 8.797 7.555 1 97.19 60 ARG B O 1
ATOM 1388 N N . LYS B 1 61 ? -3.676 7.582 8.133 1 97.62 61 LYS B N 1
ATOM 1389 C CA . LYS B 1 61 ? -3.344 8.43 9.273 1 97.62 61 LYS B CA 1
ATOM 1390 C C . LYS B 1 61 ? -3.102 9.875 8.836 1 97.62 61 LYS B C 1
ATOM 1392 O O . LYS B 1 61 ? -3.631 10.805 9.438 1 97.62 61 LYS B O 1
ATOM 1397 N N . ILE B 1 62 ? -2.303 10.047 7.805 1 97.62 62 ILE B N 1
ATOM 1398 C CA . ILE B 1 62 ? -1.959 11.383 7.316 1 97.62 62 ILE B CA 1
ATOM 1399 C C . ILE B 1 62 ? -3.209 12.07 6.773 1 97.62 62 ILE B C 1
ATOM 1401 O O . ILE B 1 62 ? -3.461 13.234 7.07 1 97.62 62 ILE B O 1
ATOM 1405 N N . ASP B 1 63 ? -4.055 11.344 6.09 1 96.06 63 ASP B N 1
ATOM 1406 C CA . ASP B 1 63 ? -5.305 11.883 5.566 1 96.06 63 ASP B CA 1
ATOM 1407 C C . ASP B 1 63 ? -6.223 12.344 6.695 1 96.06 63 ASP B C 1
ATOM 1409 O O . ASP B 1 63 ? -6.895 13.367 6.582 1 96.06 63 ASP B O 1
ATOM 1413 N N . GLN B 1 64 ? -6.203 11.602 7.66 1 96.44 64 GLN B N 1
ATOM 1414 C CA . GLN B 1 64 ? -7.09 11.883 8.789 1 96.44 64 GLN B CA 1
ATOM 1415 C C . GLN B 1 64 ? -6.566 13.047 9.617 1 96.44 64 GLN B C 1
ATOM 1417 O O . GLN B 1 64 ? -7.348 13.883 10.086 1 96.44 64 GLN B O 1
ATOM 1422 N N . LEU B 1 65 ? -5.309 13.102 9.719 1 97.44 65 LEU B N 1
ATOM 1423 C CA . LEU B 1 65 ? -4.699 14.086 10.609 1 97.44 65 LEU B CA 1
ATOM 1424 C C . LEU B 1 65 ? -4.68 15.469 9.969 1 97.44 65 LEU B C 1
ATOM 1426 O O . LEU B 1 65 ? -4.777 16.484 10.664 1 97.44 65 LEU B O 1
ATOM 1430 N N . PHE B 1 66 ? -4.535 15.492 8.672 1 98.06 66 PHE B N 1
ATOM 1431 C CA . PHE B 1 66 ? -4.258 16.766 8.016 1 98.06 66 PHE B CA 1
ATOM 1432 C C . PHE B 1 66 ? -5.508 17.297 7.32 1 98.06 66 PHE B C 1
ATOM 1434 O O . PHE B 1 66 ? -5.605 17.25 6.094 1 98.06 66 PHE B O 1
ATOM 1441 N N . ASP B 1 67 ? -6.355 17.812 8.117 1 97 67 ASP B N 1
ATOM 1442 C CA . ASP B 1 67 ? -7.586 18.484 7.691 1 97 67 ASP B CA 1
ATOM 1443 C C . ASP B 1 67 ? -7.488 19.984 7.895 1 97 67 ASP B C 1
ATOM 1445 O O . ASP B 1 67 ? -7.73 20.484 8.992 1 97 67 ASP B O 1
ATOM 1449 N N . TYR B 1 68 ? -7.258 20.719 6.742 1 95.56 68 TYR B N 1
ATOM 1450 C CA . TYR B 1 68 ? -7.012 22.156 6.898 1 95.56 68 TYR B CA 1
ATOM 1451 C C . TYR B 1 68 ? -8.312 22.938 6.82 1 95.56 68 TYR B C 1
ATOM 1453 O O . TYR B 1 68 ? -8.492 23.781 5.926 1 95.56 68 TYR B O 1
ATOM 1461 N N . ARG B 1 69 ? -9.312 22.672 7.477 1 95.56 69 ARG B N 1
ATOM 1462 C CA . ARG B 1 69 ? -10.477 23.531 7.699 1 95.56 69 ARG B CA 1
ATOM 1463 C C . ARG B 1 69 ? -10.32 24.344 8.984 1 95.56 69 ARG B C 1
ATOM 1465 O O . ARG B 1 69 ? -9.883 23.812 10.008 1 95.56 69 ARG B O 1
ATOM 1472 N N . TYR B 1 70 ? -10.633 25.578 8.922 1 94.88 70 TYR B N 1
ATOM 1473 C CA . TYR B 1 70 ? -10.406 26.469 10.055 1 94.88 70 TYR B CA 1
ATOM 1474 C C . TYR B 1 70 ? -11.148 25.984 11.289 1 94.88 70 TYR B C 1
ATOM 1476 O O . TYR B 1 70 ? -10.68 26.156 12.414 1 94.88 70 TYR B O 1
ATOM 1484 N N . SER B 1 71 ? -12.289 25.344 11.094 1 93.81 71 SER B N 1
ATOM 1485 C CA . SER B 1 71 ? -13.094 24.859 12.203 1 93.81 71 SER B CA 1
ATOM 1486 C C . SER B 1 71 ? -12.43 23.672 12.891 1 93.81 71 SER B C 1
ATOM 1488 O O . SER B 1 71 ? -12.789 23.312 14.016 1 93.81 71 SER B O 1
ATOM 1490 N N . GLN B 1 72 ? -11.383 23.078 12.211 1 95.88 72 GLN B N 1
ATOM 1491 C CA . GLN B 1 72 ? -10.758 21.859 12.711 1 95.88 72 GLN B CA 1
ATOM 1492 C C . GLN B 1 72 ? -9.336 22.125 13.203 1 95.88 72 GLN B C 1
ATOM 1494 O O . GLN B 1 72 ? -8.742 21.281 13.883 1 95.88 72 GLN B O 1
ATOM 1499 N N . LEU B 1 73 ? -8.766 23.266 12.922 1 97.06 73 LEU B N 1
ATOM 1500 C CA . LEU B 1 73 ? -7.324 23.5 12.984 1 97.06 73 LEU B CA 1
ATOM 1501 C C . LEU B 1 73 ? -6.816 23.406 14.414 1 97.06 73 LEU B C 1
ATOM 1503 O O . LEU B 1 73 ? -5.691 22.953 14.648 1 97.06 73 LEU B O 1
ATOM 1507 N N . ILE B 1 74 ? -7.617 23.797 15.328 1 96.31 74 ILE B N 1
ATOM 1508 C CA . ILE B 1 74 ? -7.199 23.719 16.719 1 96.31 74 ILE B CA 1
ATOM 1509 C C . ILE B 1 74 ? -6.965 22.266 17.109 1 96.31 74 ILE B C 1
ATOM 1511 O O . ILE B 1 74 ? -5.922 21.922 17.672 1 96.31 74 ILE B O 1
ATOM 1515 N N . VAL B 1 75 ? -7.926 21.422 16.797 1 96.19 75 VAL B N 1
ATOM 1516 C CA . VAL B 1 75 ? -7.832 20 17.094 1 96.19 75 VAL B CA 1
ATOM 1517 C C . VAL B 1 75 ? -6.703 19.375 16.297 1 96.19 75 VAL B C 1
ATOM 1519 O O . VAL B 1 75 ? -5.934 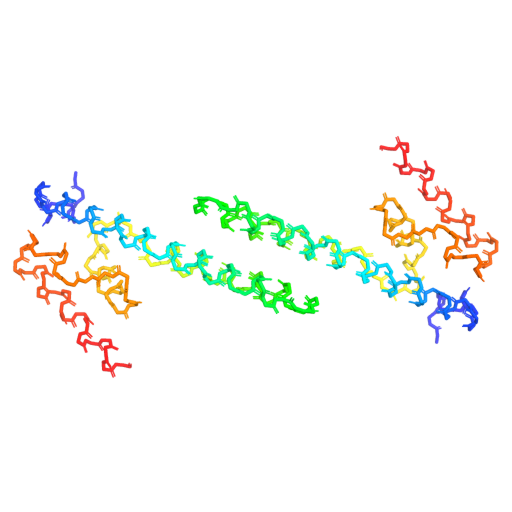18.562 16.812 1 96.19 75 VAL B O 1
ATOM 1522 N N . VAL B 1 76 ? -6.559 19.75 15.016 1 98.06 76 VAL B N 1
ATOM 1523 C CA . VAL B 1 76 ? -5.508 19.25 14.141 1 98.06 76 VAL B CA 1
ATOM 1524 C C . VAL B 1 76 ? -4.141 19.562 14.742 1 98.06 76 VAL B C 1
ATOM 1526 O O . VAL B 1 76 ? -3.283 18.688 14.852 1 98.06 76 VAL B O 1
ATOM 1529 N N . PHE B 1 77 ? -3.977 20.828 15.164 1 98.38 77 PHE B N 1
ATOM 1530 C CA . PHE B 1 77 ? -2.686 21.219 15.719 1 98.38 77 PHE B CA 1
ATOM 1531 C C . PHE B 1 77 ? -2.393 20.438 17 1 98.38 77 PHE B C 1
ATOM 1533 O O . PHE B 1 77 ? -1.259 20.016 17.234 1 98.38 77 PHE B O 1
ATOM 1540 N N . GLY B 1 78 ? -3.428 20.266 17.812 1 97.38 78 GLY B N 1
ATOM 1541 C CA . GLY B 1 78 ? -3.244 19.438 19 1 97.38 78 GLY B CA 1
ATOM 1542 C C . GLY B 1 78 ? -2.799 18.031 18.688 1 97.38 78 GLY B C 1
ATOM 1543 O O . GLY B 1 78 ? -1.851 17.516 19.281 1 97.38 78 GLY B O 1
ATOM 1544 N N . ALA B 1 79 ? -3.432 17.422 17.734 1 97.38 79 ALA B N 1
ATOM 1545 C CA . ALA B 1 79 ? -3.121 16.047 17.328 1 97.38 79 ALA B CA 1
ATOM 1546 C C . ALA B 1 79 ? -1.715 15.961 16.75 1 97.38 79 ALA B C 1
ATOM 1548 O O . ALA B 1 79 ? -0.986 15 17.016 1 97.38 79 ALA B O 1
ATOM 1549 N N . LEU B 1 80 ? -1.324 16.938 15.969 1 98.12 80 LEU B N 1
ATOM 1550 C CA . LEU B 1 80 ? -0.013 16.938 15.328 1 98.12 80 LEU B CA 1
ATOM 1551 C C . LEU B 1 80 ? 1.097 17.078 16.375 1 98.12 80 LEU B C 1
ATOM 1553 O O . LEU B 1 80 ? 2.172 16.484 16.219 1 98.12 80 LEU B O 1
ATOM 1557 N N . ILE B 1 81 ? 0.805 17.828 17.375 1 97.94 81 ILE B N 1
ATOM 1558 C CA . ILE B 1 81 ? 1.77 17.969 18.453 1 97.94 81 ILE B CA 1
ATOM 1559 C C . ILE B 1 81 ? 1.893 16.641 19.203 1 97.94 81 ILE B C 1
ATOM 1561 O O . ILE B 1 81 ? 3.002 16.188 19.484 1 97.94 81 ILE B O 1
ATOM 1565 N N . GLN B 1 82 ? 0.775 16.031 19.422 1 95.94 82 GLN B N 1
ATOM 1566 C CA . GLN B 1 82 ? 0.769 14.742 20.109 1 95.94 82 GLN B CA 1
ATOM 1567 C C . GLN B 1 82 ? 1.554 13.695 19.328 1 95.94 82 GLN B C 1
ATOM 1569 O O . GLN B 1 82 ? 2.273 12.883 19.922 1 95.94 82 GLN B O 1
ATOM 1574 N N . GLU B 1 83 ? 1.48 13.75 18.047 1 96.25 83 GLU B N 1
ATOM 1575 C CA . GLU B 1 83 ? 2.137 12.773 17.188 1 96.25 83 GLU B CA 1
ATOM 1576 C C . GLU B 1 83 ? 3.602 13.133 16.953 1 96.25 83 GLU B C 1
ATOM 1578 O O . GLU B 1 83 ? 4.352 12.359 16.359 1 96.25 83 GLU B O 1
ATOM 1583 N N . GLY B 1 84 ? 3.979 14.305 17.344 1 96.5 84 GLY B N 1
ATOM 1584 C CA . GLY B 1 84 ? 5.371 14.727 17.281 1 96.5 84 GLY B CA 1
ATOM 1585 C C . GLY B 1 84 ? 5.738 15.367 15.945 1 96.5 84 GLY B C 1
ATOM 1586 O O . GLY B 1 84 ? 6.922 15.5 15.625 1 96.5 84 GLY B O 1
ATOM 1587 N N . TYR B 1 85 ? 4.754 15.836 15.125 1 98.12 85 TYR B N 1
ATOM 1588 C CA . TYR B 1 85 ? 5.023 16.438 13.828 1 98.12 85 TYR B CA 1
ATOM 1589 C C . TYR B 1 85 ? 5.125 17.953 13.938 1 98.12 85 TYR B C 1
ATOM 1591 O O . TYR B 1 85 ? 5.617 18.609 13.023 1 98.12 85 TYR B O 1
ATOM 1599 N N . LEU B 1 86 ? 4.551 18.484 15.102 1 98.19 86 LEU B N 1
ATOM 1600 C CA . LEU B 1 86 ? 4.473 19.922 15.305 1 98.19 86 LEU B CA 1
ATOM 1601 C C . LEU B 1 86 ? 4.895 20.297 16.719 1 98.19 86 LEU B C 1
ATOM 1603 O O . LEU B 1 86 ? 4.504 19.641 17.688 1 98.19 86 LEU B O 1
ATOM 1607 N N . ASP B 1 87 ? 5.707 21.312 16.781 1 97.44 87 ASP B N 1
ATOM 1608 C CA . ASP B 1 87 ? 6.066 21.875 18.078 1 97.44 87 ASP B CA 1
ATOM 1609 C C . ASP B 1 87 ? 5.188 23.078 18.406 1 97.44 87 ASP B C 1
ATOM 1611 O O . ASP B 1 87 ? 4.926 23.922 17.547 1 97.44 87 ASP B O 1
ATOM 1615 N N . GLU B 1 88 ? 4.84 23.203 19.609 1 96.06 88 GLU B N 1
ATOM 1616 C CA . GLU B 1 88 ? 3.969 24.297 20.016 1 96.06 88 GLU B CA 1
ATOM 1617 C C . GLU B 1 88 ? 4.602 25.641 19.703 1 96.06 88 GLU B C 1
ATOM 1619 O O . GLU B 1 88 ? 3.895 26.609 19.391 1 96.06 88 GLU B O 1
ATOM 1624 N N . SER B 1 89 ? 5.891 25.703 19.719 1 96.62 89 SER B N 1
ATOM 1625 C CA . SER B 1 89 ? 6.594 26.969 19.469 1 96.62 89 SER B CA 1
ATOM 1626 C C . SER B 1 89 ? 6.363 27.453 18.047 1 96.62 89 SER B C 1
ATOM 1628 O O . SER B 1 89 ? 6.496 28.656 17.766 1 96.62 89 SER B O 1
ATOM 1630 N N . GLN B 1 90 ? 5.953 26.547 17.156 1 97.31 90 GLN B N 1
ATOM 1631 C CA . GLN B 1 90 ? 5.711 26.891 15.758 1 97.31 90 GLN B CA 1
ATOM 1632 C C . GLN B 1 90 ? 4.363 27.578 15.586 1 97.31 90 GLN B C 1
ATOM 1634 O O . GLN B 1 90 ? 4.051 28.078 14.508 1 97.31 90 GLN B O 1
ATOM 1639 N N . LEU B 1 91 ? 3.631 27.641 16.797 1 97.75 91 LEU B N 1
ATOM 1640 C CA . LEU B 1 91 ? 2.311 28.266 16.781 1 97.75 91 LEU B CA 1
ATOM 1641 C C . LEU B 1 91 ? 2.305 29.547 17.594 1 97.75 91 LEU B C 1
ATOM 1643 O O . LEU B 1 91 ? 1.238 30.094 17.906 1 97.75 91 LEU B O 1
ATOM 1647 N N . SER B 1 92 ? 3.506 30.109 17.953 1 95 92 SER B N 1
ATOM 1648 C CA . SER B 1 92 ? 3.66 31.266 18.812 1 95 92 SER B CA 1
ATOM 1649 C C . SER B 1 92 ? 3.004 32.5 18.219 1 95 92 SER B C 1
ATOM 1651 O O . SER B 1 92 ? 2.617 33.438 18.938 1 95 92 SER B O 1
ATOM 1653 N N . GLY B 1 93 ? 2.617 32.562 17.016 1 95 93 GLY B N 1
ATOM 1654 C CA . GLY B 1 93 ? 1.965 33.688 16.406 1 95 93 GLY B CA 1
ATOM 1655 C C . GLY B 1 93 ? 0.451 33.625 16.484 1 95 93 GLY B C 1
ATOM 1656 O O . GLY B 1 93 ? -0.232 34.625 16.203 1 95 93 GLY B O 1
ATOM 1657 N N . LEU B 1 94 ? -0.067 32.625 17.016 1 97.31 94 LEU B N 1
ATOM 1658 C CA . LEU B 1 94 ? -1.503 32.5 17.25 1 97.31 94 LEU B CA 1
ATOM 1659 C C . LEU B 1 94 ? -1.911 33.25 18.516 1 97.31 94 LEU B C 1
ATOM 1661 O O . LEU B 1 94 ? -1.087 33.469 19.391 1 97.31 94 LEU B O 1
ATOM 1665 N N . SER B 1 95 ? -3.148 33.656 18.531 1 96.94 95 SER B N 1
ATOM 1666 C CA . SER B 1 95 ? -3.664 34.344 19.703 1 96.94 95 SER B CA 1
ATOM 1667 C C . SER B 1 95 ? -3.594 33.469 20.938 1 96.94 95 SER B C 1
ATOM 1669 O O . SER B 1 95 ? -3.578 32.219 20.828 1 96.94 95 SER B O 1
ATOM 1671 N N . ASP B 1 96 ? -3.576 34.094 22.094 1 95.94 96 ASP B N 1
ATOM 1672 C CA . ASP B 1 96 ? -3.504 33.375 23.359 1 95.94 96 ASP B CA 1
ATOM 1673 C C . ASP B 1 96 ? -4.691 32.406 23.516 1 95.94 96 ASP B C 1
ATOM 1675 O O . ASP B 1 96 ? -4.547 31.312 24.047 1 95.94 96 ASP B O 1
ATOM 1679 N N . ASP B 1 97 ? -5.773 32.844 23.062 1 95.44 97 ASP B N 1
ATOM 1680 C CA . ASP B 1 97 ? -6.977 32.031 23.188 1 95.44 97 ASP B CA 1
ATOM 1681 C C . ASP B 1 97 ? -6.828 30.719 22.391 1 95.44 97 ASP B C 1
ATOM 1683 O O . ASP B 1 97 ? -7.176 29.641 22.891 1 95.44 97 ASP B O 1
ATOM 1687 N N . LYS B 1 98 ? -6.328 30.766 21.266 1 96.88 98 LYS B N 1
ATOM 1688 C CA . LYS B 1 98 ? -6.152 29.594 20.422 1 96.88 98 LYS B CA 1
ATOM 1689 C C . LYS B 1 98 ? -5.086 28.656 21 1 96.88 98 LYS B C 1
ATOM 1691 O O . LYS B 1 98 ? -5.262 27.438 21.031 1 96.88 98 LYS B O 1
ATOM 1696 N N . ARG B 1 99 ? -4.02 29.219 21.422 1 97.25 99 ARG B N 1
ATOM 1697 C CA . ARG B 1 99 ? -2.955 28.422 22.016 1 97.25 99 ARG B CA 1
ATOM 1698 C C . ARG B 1 99 ? -3.439 27.719 23.281 1 97.25 99 ARG B C 1
ATOM 1700 O O . ARG B 1 99 ? -3.074 26.562 23.531 1 97.25 99 ARG B O 1
ATOM 1707 N N . ALA B 1 100 ? -4.273 28.406 23.984 1 95.94 100 ALA B N 1
ATOM 1708 C CA . ALA B 1 100 ? -4.848 27.812 25.188 1 95.94 100 ALA B CA 1
ATOM 1709 C C . ALA B 1 100 ? -5.766 26.641 24.844 1 95.94 100 ALA B C 1
ATOM 1711 O O . ALA B 1 100 ? -5.777 25.625 25.531 1 95.94 100 ALA B O 1
ATOM 1712 N N . GLU B 1 101 ? -6.539 26.812 23.797 1 95.69 101 GLU B N 1
ATOM 1713 C CA . GLU B 1 101 ? -7.422 25.75 23.344 1 95.69 101 GLU B CA 1
ATOM 1714 C C . GLU B 1 101 ? -6.625 24.516 22.922 1 95.69 101 GLU B C 1
ATOM 1716 O O . GLU B 1 101 ? -7.02 23.391 23.219 1 95.69 101 GLU B O 1
ATOM 1721 N N . ILE B 1 102 ? -5.516 24.703 22.312 1 96.94 102 ILE B N 1
ATOM 1722 C CA . ILE B 1 102 ? -4.652 23.609 21.875 1 96.94 102 ILE B CA 1
ATOM 1723 C C . ILE B 1 102 ? -4.094 22.875 23.094 1 96.94 102 ILE B C 1
ATOM 1725 O O . ILE B 1 102 ? -4.105 21.641 23.156 1 96.94 102 ILE B O 1
ATOM 1729 N N . ARG B 1 103 ? -3.693 23.641 24.062 1 95.06 103 ARG B N 1
ATOM 1730 C CA . ARG B 1 103 ? -3.146 23.047 25.281 1 95.06 103 ARG B CA 1
ATOM 1731 C C . ARG B 1 103 ? -4.215 22.25 26.031 1 95.06 103 ARG B C 1
ATOM 1733 O O . ARG B 1 103 ? -3.916 21.219 26.641 1 95.06 103 ARG B O 1
ATOM 1740 N N . HIS B 1 104 ? -5.406 22.797 25.969 1 93.56 104 HIS B N 1
ATOM 1741 C CA . HIS B 1 104 ? -6.512 22.094 26.609 1 93.56 104 HIS B CA 1
ATOM 1742 C C . HIS B 1 104 ? -6.754 20.75 25.953 1 93.56 104 HIS B C 1
ATOM 1744 O O . HIS B 1 104 ? -6.961 19.734 26.641 1 93.56 104 HIS B O 1
ATOM 1750 N N . PHE B 1 105 ? -6.699 20.75 24.656 1 90.62 105 PHE B N 1
ATOM 1751 C CA . PHE B 1 105 ? -6.836 19.484 23.922 1 90.62 105 PHE B CA 1
ATOM 1752 C C . PHE B 1 105 ? -5.746 18.5 24.312 1 90.62 105 PHE B C 1
ATOM 1754 O O . PHE B 1 105 ? -6.02 17.328 24.547 1 90.62 105 PHE B O 1
ATOM 1761 N N . LEU B 1 106 ? -4.52 18.953 24.391 1 93 106 LEU B N 1
ATOM 1762 C CA . LEU B 1 106 ? -3.375 18.109 24.719 1 93 106 LEU B CA 1
ATOM 1763 C C . LEU B 1 106 ? -3.502 17.531 26.125 1 93 106 LEU B C 1
ATOM 1765 O O . LEU B 1 106 ? -3.15 16.375 26.359 1 93 106 LEU B O 1
ATOM 1769 N N . ALA B 1 107 ? -4.023 18.297 26.938 1 90.62 107 ALA B N 1
ATOM 1770 C CA . ALA B 1 107 ? -4.203 17.875 28.328 1 90.62 107 ALA B CA 1
ATOM 1771 C C . ALA B 1 107 ? -5.238 16.75 28.422 1 90.62 107 ALA B C 1
ATOM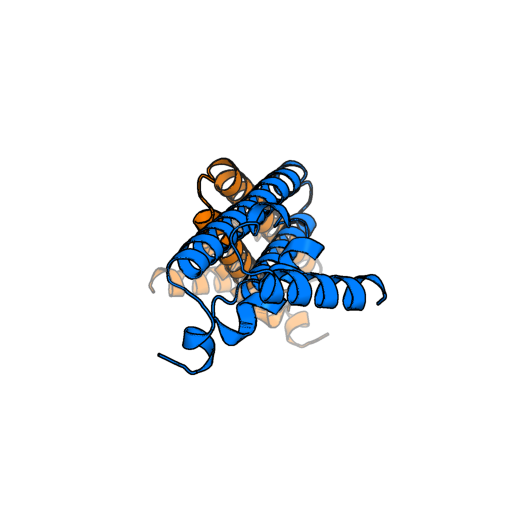 1773 O O . ALA B 1 107 ? -5.059 15.805 29.188 1 90.62 107 ALA B O 1
ATOM 1774 N N . TRP B 1 108 ? -6.188 16.922 27.672 1 87.06 108 TRP B N 1
ATOM 1775 C CA . TRP B 1 108 ? -7.277 15.945 27.703 1 87.06 108 TRP B CA 1
ATOM 1776 C C . TRP B 1 108 ? -6.84 14.617 27.109 1 87.06 108 TRP B C 1
ATOM 1778 O O . TRP B 1 108 ? -7.172 13.547 27.641 1 87.06 108 TRP B O 1
ATOM 1788 N N . HIS B 1 109 ? -6.012 14.586 26.141 1 79.75 109 HIS B N 1
ATOM 1789 C CA . HIS B 1 109 ? -5.645 13.375 25.422 1 79.75 109 HIS B CA 1
ATOM 1790 C C . HIS B 1 109 ? -4.457 12.68 26.078 1 79.75 109 HIS B C 1
ATOM 1792 O O . HIS B 1 109 ? -4.266 11.477 25.906 1 79.75 109 HIS B O 1
ATOM 1798 N N . ALA B 1 110 ? -3.537 13.414 26.625 1 75.5 110 ALA B N 1
ATOM 1799 C CA . ALA B 1 110 ? -2.465 12.797 27.406 1 75.5 110 ALA B CA 1
ATOM 1800 C C . ALA B 1 110 ? -3.029 11.945 28.531 1 75.5 110 ALA B C 1
ATOM 1802 O O . ALA B 1 110 ? -2.43 10.938 28.922 1 75.5 110 ALA B O 1
ATOM 1803 N N . GLU B 1 111 ? -4.094 12.398 29.016 1 66.38 111 GLU B N 1
ATOM 1804 C CA . GLU B 1 111 ? -4.711 11.688 30.141 1 66.38 111 GLU B CA 1
ATOM 1805 C C . GLU B 1 111 ? -5.508 10.484 29.656 1 66.38 111 GLU B C 1
ATOM 1807 O O . GLU B 1 111 ? -5.723 9.531 30.406 1 66.38 111 GLU B O 1
ATOM 1812 N N . ALA B 1 112 ? -5.574 10.352 28.438 1 52.88 112 ALA B N 1
ATOM 1813 C CA . ALA B 1 112 ? -6.355 9.211 27.969 1 52.88 112 ALA B CA 1
ATOM 1814 C C . ALA B 1 112 ? -5.449 8.086 27.484 1 52.88 112 ALA B C 1
ATOM 1816 O O . ALA B 1 112 ? -4.371 8.344 26.938 1 52.88 112 ALA B O 1
#

Secondary structure (DSSP, 8-state):
--TTGGGS-HHHHHHHHHHHHHHHHHHHHHHHHHHHHHHHH--SHHHHHHHHHHHHHHHHHHHHH----TTTHHHHHHHHHHTTS--GGGGTTS-HHHHHHHHHHHHHHH--/--TTGGGS-HHHHHHHHHHHHHHHHHHHHHHHHHHHHHHHH--SHHHHHHHHHHHHHHHHHHHHH----TTTHHHHHHHHHHHTS--GGGGTTS-HHHHHHHHHHHHHHH--

Radius of gyration: 26.56 Å; Cα contacts (8 Å, |Δi|>4): 166; chains: 2; bounding box: 34×75×60 Å

Organism: Mesorhizobium plurifarium (NCBI:txid69974)

Foldseek 3Di:
DPPLCVLADPQQVVLLVVQLVQLLVQLVVVLVVVLVVLVVPDDDVVSVVVSVVSVVVSVVVSVVLRDPDSVCSLVSQLVSVVVPSGDLVSNVRDDPVSSVSSVVNNVVVVVD/DPPLCVVADPQQVVLLVVQLVQLLVQLVVVLVVVLVVLVVPDDDVVSVVVSVVSVVVSVVVSVVLRDPDSVCSLVSQLVSVVVPSGDLVSNVRDDPVSSVSSVVNNVVVVVD

Nearest PDB structures (foldseek):
  8ag8-assembly1_A-2  TM=8.976E-01  e=1.818E-07  Pseudomonas borbori
  5tz0-assembly1_A  TM=9.712E-01  e=1.501E-05  Tolypothrix sp. PCC 7601
  4jdq-assembly2_B  TM=9.597E-01  e=1.877E-05  Synechocystis sp. PCC 6803 substr. Kazusa
  4jdx-assembly2_B  TM=9.591E-01  e=2.347E-05  Synechocystis sp. PCC 6803 substr. Kazusa
  4jdx-assembly2_D  TM=9.427E-01  e=3.670E-05  Synechocystis sp. PCC 6803 substr. Kazusa